Protein AF-A0A818KUE6-F1 (afdb_monomer)

Mean predicted aligned error: 9.5 Å

Radius of gyration: 21.29 Å; Cα contacts (8 Å, |Δi|>4): 266; chains: 1; bounding box: 50×38×58 Å

Solvent-accessible surface area (backbone atoms only — not comparable to full-atom values): 13325 Å² total; per-residue (Å²): 106,66,67,59,47,52,53,47,57,59,70,37,44,89,54,32,84,97,52,86,84,79,83,60,90,79,49,72,80,50,54,59,43,51,46,32,26,67,52,47,38,92,82,47,87,54,54,74,67,52,45,50,21,39,48,49,54,57,47,49,32,58,51,32,57,77,43,49,93,80,42,95,56,50,41,69,67,52,46,53,54,51,44,68,78,40,47,87,82,36,84,86,58,58,65,64,60,52,50,15,73,68,47,86,70,46,71,69,51,44,53,53,42,51,51,43,25,43,53,28,44,51,50,40,48,49,50,43,36,73,77,67,67,50,79,61,49,75,48,63,51,89,72,68,59,57,61,33,36,61,73,61,61,36,32,44,36,46,40,46,44,46,35,90,49,102,76,62,57,70,45,38,38,30,34,33,40,80,41,78,82,35,54,65,58,39,52,55,51,50,54,43,51,53,52,27,35,50,75,69,67,56,42,54,95,78,55,55,78,55,80,52,73,76,61,82,81,76,61,85,68,84,77,74,86,84,83,131

Sequence (228 aa):
QLQDGIALLQTLSGLLPLTTLVNLNSDLSLAQPIASVLNPTSSCNTTFTDVLCYALARDIPSYLSKHSSCYSHQTLSSIIEWNSSHSQYIPYGQSLFIRALESPITEEAYDKYKKSVEEAFQSLINYLKSTYSLDCLVTIGNDDIFSGTTICGIPRANLTLDYYNPEHKQINVVAIGFSHGDDLLLLRFLQRLERANLQAGQIDTRTTFQKYIQHPIISAYNNSCSIL

Structure (mmCIF, N/CA/C/O backbone):
data_AF-A0A818KUE6-F1
#
_entry.id   AF-A0A818KUE6-F1
#
loop_
_atom_site.group_PDB
_atom_site.id
_atom_site.type_symbol
_atom_site.label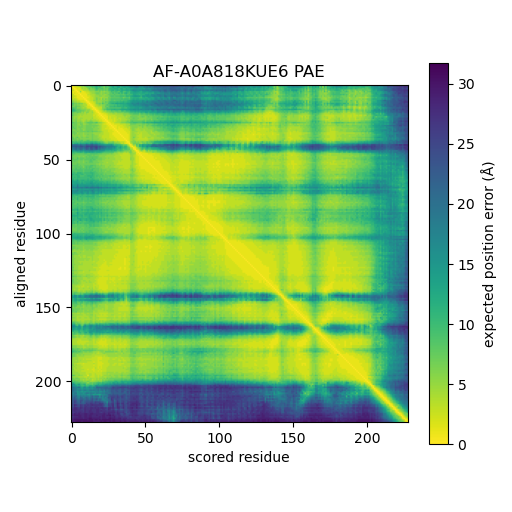_atom_id
_atom_site.label_alt_id
_atom_site.label_comp_id
_atom_site.label_asym_id
_atom_site.label_entity_id
_atom_site.label_seq_id
_atom_site.pdbx_PDB_ins_code
_atom_site.Cartn_x
_atom_site.Cartn_y
_atom_site.Cartn_z
_atom_site.occupancy
_atom_site.B_iso_or_equiv
_atom_site.auth_seq_id
_atom_site.auth_comp_id
_atom_site.auth_asym_id
_atom_site.auth_atom_id
_atom_site.pdbx_PDB_model_num
ATOM 1 N N . GLN A 1 1 ? -13.672 14.867 6.527 1.00 57.94 1 GLN A N 1
ATOM 2 C CA . GLN A 1 1 ? -13.299 13.444 6.360 1.00 57.94 1 GLN A CA 1
ATOM 3 C C . GLN A 1 1 ? -12.516 12.932 7.563 1.00 57.94 1 GLN A C 1
ATOM 5 O O . GLN A 1 1 ? -13.070 12.122 8.288 1.00 57.94 1 GLN A O 1
ATOM 10 N N . LEU A 1 2 ? -11.292 13.411 7.835 1.00 60.81 2 LEU A N 1
ATOM 11 C CA . LEU A 1 2 ? -10.498 12.914 8.975 1.00 60.81 2 LEU A CA 1
ATOM 12 C C . LEU A 1 2 ? -11.167 13.163 10.341 1.00 60.81 2 LEU A C 1
ATOM 14 O O . LEU A 1 2 ? -11.313 12.232 11.126 1.00 60.81 2 LEU A O 1
ATOM 18 N N . GLN A 1 3 ? -11.624 14.392 10.613 1.00 63.09 3 GLN A N 1
ATOM 19 C CA . GLN A 1 3 ? -12.311 14.709 11.876 1.00 63.09 3 GLN A CA 1
ATOM 20 C C . GLN A 1 3 ? -13.635 13.944 12.033 1.00 63.09 3 GLN A C 1
ATOM 22 O O . GLN A 1 3 ? -13.911 13.437 13.117 1.00 63.09 3 GLN A O 1
ATOM 27 N N . ASP A 1 4 ? -14.395 13.785 10.945 1.00 65.06 4 ASP A N 1
ATOM 28 C CA . ASP A 1 4 ? -15.648 13.016 10.935 1.00 65.06 4 ASP A CA 1
ATOM 29 C C . ASP A 1 4 ? -15.397 11.527 11.235 1.00 65.06 4 ASP A C 1
ATOM 31 O O . ASP A 1 4 ? -16.111 10.922 12.029 1.00 65.06 4 ASP A O 1
ATOM 35 N N . GLY A 1 5 ? -14.336 10.945 10.662 1.00 65.94 5 GLY A N 1
ATOM 36 C CA . GLY A 1 5 ? -13.946 9.557 10.921 1.00 65.94 5 GLY A CA 1
ATOM 37 C C . GLY A 1 5 ? -13.409 9.328 12.338 1.00 65.94 5 GLY A C 1
ATOM 38 O O . GLY A 1 5 ? -13.697 8.297 12.942 1.00 65.94 5 GLY A O 1
ATOM 39 N N . ILE A 1 6 ? -12.679 10.291 12.912 1.00 67.06 6 ILE A N 1
ATOM 40 C CA . ILE A 1 6 ? -12.228 10.215 14.312 1.00 67.06 6 ILE A CA 1
ATOM 41 C C . ILE A 1 6 ? -13.426 10.285 15.265 1.00 67.06 6 ILE A C 1
ATOM 43 O O . ILE A 1 6 ? -13.533 9.453 16.168 1.00 67.06 6 ILE A O 1
ATOM 47 N N . ALA A 1 7 ? -14.336 11.240 15.053 1.00 68.19 7 ALA A N 1
ATOM 48 C CA . ALA A 1 7 ? -15.547 11.376 15.858 1.00 68.19 7 ALA A CA 1
ATOM 49 C C . ALA A 1 7 ? -16.402 10.103 15.786 1.00 68.19 7 ALA A C 1
ATOM 51 O O . ALA A 1 7 ? -16.855 9.600 16.814 1.00 68.19 7 ALA A O 1
ATOM 52 N N . LEU A 1 8 ? -16.533 9.515 14.595 1.00 69.88 8 LEU A N 1
ATOM 53 C CA . LEU A 1 8 ? -17.200 8.234 14.415 1.00 69.88 8 LEU A CA 1
ATOM 54 C C . LEU A 1 8 ? -16.574 7.134 15.277 1.00 69.88 8 LEU A C 1
ATOM 56 O O . LEU A 1 8 ? -17.267 6.522 16.089 1.00 69.88 8 LEU A O 1
ATOM 60 N N . LEU A 1 9 ? -15.275 6.874 15.119 1.00 71.69 9 LEU A N 1
ATOM 61 C CA . LEU A 1 9 ? -14.602 5.804 15.860 1.00 71.69 9 LEU A CA 1
ATOM 62 C C . LEU A 1 9 ? -14.765 5.980 17.378 1.00 71.69 9 LEU A C 1
ATOM 64 O O . LEU A 1 9 ? -14.976 5.003 18.095 1.00 71.69 9 LEU A O 1
ATOM 68 N N . GLN A 1 10 ? -14.756 7.224 17.863 1.00 70.38 10 GLN A N 1
ATOM 69 C CA . GLN A 1 10 ? -15.005 7.537 19.270 1.00 70.38 10 GLN A CA 1
ATOM 70 C C . GLN A 1 10 ? -16.437 7.193 19.704 1.00 70.38 10 GLN A C 1
ATOM 72 O O . GLN A 1 10 ? -16.612 6.549 20.742 1.00 70.38 10 GLN A O 1
ATOM 77 N N . THR A 1 11 ? -17.452 7.545 18.906 1.00 69.94 11 THR A N 1
ATOM 78 C CA . THR A 1 11 ? -18.862 7.227 19.217 1.00 69.94 11 THR A CA 1
ATOM 79 C C . THR A 1 11 ? -19.152 5.725 19.244 1.00 69.94 11 THR A C 1
ATOM 81 O O . THR A 1 11 ? -20.027 5.279 19.984 1.00 69.94 11 THR A O 1
ATOM 84 N N . LEU A 1 12 ? -18.387 4.929 18.494 1.00 70.06 12 LEU A N 1
ATOM 85 C CA . LEU A 1 12 ? -18.568 3.479 18.403 1.00 70.06 12 LEU A CA 1
ATOM 86 C C . LEU A 1 12 ? -17.847 2.695 19.499 1.00 70.06 12 LEU A C 1
ATOM 88 O O . LEU A 1 12 ? -18.122 1.509 19.660 1.00 70.06 12 LEU A O 1
ATOM 92 N N . SER A 1 13 ? -16.951 3.326 20.263 1.00 67.06 13 SER A N 1
ATOM 93 C CA . SER A 1 13 ? -16.161 2.646 21.302 1.00 67.06 13 SER A CA 1
ATOM 94 C C . SER A 1 13 ? -17.027 1.864 22.303 1.00 67.06 13 SER A C 1
ATOM 96 O O . SER A 1 13 ? -16.680 0.746 22.670 1.00 67.06 13 SER A O 1
ATOM 98 N N . GLY A 1 14 ? -18.204 2.388 22.670 1.00 67.81 14 GLY A N 1
ATOM 99 C CA . GLY A 1 14 ? -19.161 1.710 23.558 1.00 67.81 14 GLY A CA 1
ATOM 100 C C . GLY A 1 14 ? -19.924 0.537 22.925 1.00 67.81 14 GLY A C 1
ATOM 101 O O . GLY A 1 14 ? -20.525 -0.259 23.642 1.00 67.81 14 GLY A O 1
ATOM 102 N N . LEU A 1 15 ? -19.896 0.413 21.597 1.00 72.38 15 LEU A N 1
ATOM 103 C CA . LEU A 1 15 ? -20.582 -0.625 20.816 1.00 72.38 15 LEU A CA 1
ATOM 104 C C . LEU A 1 15 ? -19.612 -1.667 20.240 1.00 72.38 15 LEU A C 1
ATOM 106 O O . LEU A 1 15 ? -20.029 -2.584 19.532 1.00 72.38 15 LEU A O 1
ATOM 110 N N . LEU A 1 16 ? -18.319 -1.544 20.546 1.00 78.25 16 LEU A N 1
ATOM 111 C CA . LEU A 1 16 ? -17.270 -2.464 20.128 1.00 78.25 16 LEU A CA 1
ATOM 112 C C . LEU A 1 16 ? -16.864 -3.366 21.307 1.00 78.25 16 LEU A C 1
ATOM 114 O O . LEU A 1 16 ? -15.907 -3.067 22.023 1.00 78.25 16 LEU A O 1
ATOM 118 N N . PRO A 1 17 ? -17.571 -4.487 21.549 1.00 69.81 17 PRO A N 1
ATOM 119 C CA . PRO A 1 17 ? -17.238 -5.366 22.661 1.00 69.81 17 PRO A CA 1
ATOM 120 C C . PRO A 1 17 ? -15.828 -5.940 22.495 1.00 69.81 17 PRO A C 1
ATOM 122 O O . PRO A 1 17 ? -15.453 -6.406 21.413 1.00 69.81 17 PRO A O 1
ATOM 125 N N . LEU A 1 18 ? -15.073 -5.965 23.600 1.00 74.12 18 LEU A N 1
ATOM 126 C CA . LEU A 1 18 ? -13.703 -6.490 23.658 1.00 74.12 18 LEU A CA 1
ATOM 127 C C . LEU A 1 18 ? -12.742 -5.751 22.710 1.00 74.12 18 LEU A C 1
ATOM 129 O O . LEU A 1 18 ? -11.882 -6.368 22.083 1.00 74.12 18 LEU A O 1
ATOM 133 N N . THR A 1 19 ? -12.931 -4.447 22.520 1.00 81.69 19 THR A N 1
ATOM 134 C CA . THR A 1 19 ? -12.067 -3.618 21.676 1.00 81.69 19 THR A CA 1
ATOM 135 C C . THR A 1 19 ? -11.860 -2.271 22.346 1.00 81.69 19 THR A C 1
ATOM 137 O O . THR A 1 19 ? -12.814 -1.550 22.620 1.00 81.69 19 THR A O 1
ATOM 140 N N . THR A 1 20 ? -10.599 -1.933 22.593 1.00 82.19 20 TH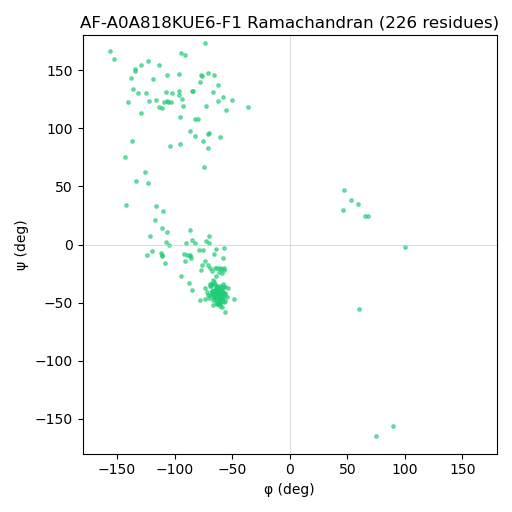R A N 1
ATOM 141 C CA . THR A 1 20 ? -10.201 -0.633 23.132 1.00 82.19 20 THR A CA 1
ATOM 142 C C . THR A 1 20 ? -9.576 0.172 22.006 1.00 82.19 20 THR A C 1
ATOM 144 O O . THR A 1 20 ? -8.612 -0.275 21.390 1.00 82.19 20 THR A O 1
ATOM 147 N N . LEU A 1 21 ? -10.122 1.354 21.726 1.00 83.06 21 LEU A N 1
ATOM 148 C CA . LEU A 1 21 ? -9.543 2.281 20.758 1.00 83.06 21 LEU A CA 1
ATOM 149 C C . LEU A 1 21 ? -8.678 3.306 21.489 1.00 83.06 21 LEU A C 1
ATOM 151 O O . LEU A 1 21 ? -9.135 3.954 22.430 1.00 83.06 21 LEU A O 1
ATOM 155 N N . VAL A 1 22 ? -7.440 3.469 21.031 1.00 82.00 22 VAL A N 1
ATOM 156 C CA . VAL A 1 22 ? -6.504 4.474 21.543 1.00 82.00 22 VAL A CA 1
ATOM 157 C C . VAL A 1 22 ? -6.331 5.551 20.477 1.00 82.00 22 VAL A C 1
ATOM 159 O O . VAL A 1 22 ? -5.961 5.254 19.343 1.00 82.00 22 VAL A O 1
ATOM 162 N N . ASN A 1 23 ? -6.614 6.809 20.822 1.00 82.69 23 ASN A N 1
ATOM 163 C CA . ASN A 1 23 ? -6.384 7.927 19.910 1.00 82.69 23 ASN A CA 1
ATOM 164 C C . ASN A 1 23 ? -4.901 8.313 19.926 1.00 82.69 23 ASN A C 1
ATOM 166 O O . ASN A 1 23 ? -4.423 8.902 20.892 1.00 82.69 23 ASN A O 1
ATOM 170 N N . LEU A 1 24 ? -4.197 8.000 18.841 1.00 82.81 24 LEU A N 1
ATOM 171 C CA . LEU A 1 24 ? -2.765 8.264 18.702 1.00 82.81 24 LEU A CA 1
ATOM 172 C C . LEU A 1 24 ? -2.445 9.674 18.176 1.00 82.81 24 LEU A C 1
ATOM 174 O O . LEU A 1 24 ? -1.295 10.092 18.232 1.00 82.81 24 LEU A O 1
ATOM 178 N N . ASN A 1 25 ? -3.440 10.439 17.708 1.00 77.38 25 ASN A N 1
ATOM 179 C CA . ASN A 1 25 ? -3.209 11.739 17.058 1.00 77.38 25 ASN A CA 1
ATOM 180 C C . ASN A 1 25 ? -2.600 12.804 17.986 1.00 77.38 25 ASN A C 1
ATOM 182 O O . ASN A 1 25 ? -2.056 13.796 17.509 1.00 77.38 25 ASN A O 1
ATOM 186 N N . SER A 1 26 ? -2.718 12.632 19.304 1.00 75.31 26 SER A N 1
ATOM 187 C CA . SER A 1 26 ? -2.138 13.544 20.295 1.00 75.31 26 SER A CA 1
ATOM 188 C C . SER A 1 26 ? -0.729 13.152 20.748 1.00 75.31 26 SER A C 1
ATOM 190 O O . SER A 1 26 ? -0.107 13.927 21.473 1.00 75.31 26 SER A O 1
ATOM 192 N N . ASP A 1 27 ? -0.219 11.975 20.366 1.00 80.75 27 ASP A N 1
ATOM 193 C CA . ASP A 1 27 ? 1.137 11.555 20.727 1.00 80.75 27 ASP A CA 1
ATOM 194 C C . ASP A 1 27 ? 2.161 12.075 19.708 1.00 80.75 27 ASP A C 1
ATOM 196 O O . ASP A 1 27 ? 2.411 11.481 18.660 1.00 80.75 27 ASP A O 1
ATOM 200 N N . LEU A 1 28 ? 2.798 13.196 20.050 1.00 83.50 28 LEU A N 1
ATOM 201 C CA . LEU A 1 28 ? 3.840 13.814 19.228 1.00 83.50 28 LEU A CA 1
ATOM 202 C C . LEU A 1 28 ? 5.085 12.929 19.055 1.00 83.50 28 LEU A C 1
ATOM 204 O O . LEU A 1 28 ? 5.843 13.134 18.106 1.00 83.50 28 LEU A O 1
ATOM 208 N N . SER A 1 29 ? 5.309 11.944 19.931 1.00 86.19 29 SER A N 1
ATOM 209 C CA . SER A 1 29 ? 6.465 11.047 19.825 1.00 86.19 29 SER A CA 1
ATOM 210 C C . SER A 1 29 ? 6.358 10.068 18.648 1.00 86.19 29 SER A C 1
ATOM 212 O O . SER A 1 29 ? 7.381 9.571 18.179 1.00 86.19 29 SER A O 1
ATOM 214 N N . LEU A 1 30 ? 5.154 9.871 18.096 1.00 83.56 30 LEU A N 1
ATOM 215 C CA . LEU A 1 30 ? 4.920 9.070 16.892 1.00 83.56 30 LEU A CA 1
ATOM 216 C C . LEU A 1 30 ? 5.328 9.775 15.596 1.00 83.56 30 LEU A C 1
ATOM 218 O O . LEU A 1 30 ? 5.521 9.101 14.584 1.00 83.56 30 LEU A O 1
ATOM 222 N N . ALA A 1 31 ? 5.505 11.100 15.607 1.00 82.44 31 ALA A N 1
ATOM 223 C CA . ALA A 1 31 ? 5.807 11.863 14.396 1.00 82.44 31 ALA A CA 1
ATOM 224 C C . ALA A 1 31 ? 7.086 11.368 13.693 1.00 82.44 31 ALA A C 1
ATOM 226 O O . ALA A 1 31 ? 7.094 11.176 12.479 1.00 82.44 31 ALA A O 1
ATOM 227 N N . GLN A 1 32 ? 8.157 11.115 14.452 1.00 82.94 32 GLN A N 1
ATOM 228 C CA . GLN A 1 32 ? 9.442 10.655 13.909 1.00 82.94 32 GLN A CA 1
ATOM 229 C C . GLN A 1 32 ? 9.429 9.182 13.456 1.00 82.94 32 GLN A C 1
ATOM 231 O O . GLN A 1 32 ? 9.869 8.914 12.333 1.00 82.94 32 GLN A O 1
ATOM 236 N N . PRO A 1 33 ? 8.905 8.223 14.247 1.00 84.31 33 PRO A N 1
ATOM 237 C CA . PRO A 1 33 ? 8.704 6.848 13.794 1.00 84.31 33 PRO A CA 1
ATOM 238 C C . PRO A 1 33 ? 7.867 6.748 12.516 1.00 84.31 33 PRO A C 1
ATOM 240 O O . PRO A 1 33 ? 8.265 6.054 11.583 1.00 84.31 33 PRO A O 1
ATOM 243 N N . ILE A 1 34 ? 6.751 7.483 12.430 1.00 83.94 34 ILE A N 1
ATOM 244 C CA . ILE A 1 34 ? 5.909 7.504 11.228 1.00 83.94 34 ILE A CA 1
ATOM 245 C C . ILE A 1 34 ? 6.693 8.094 10.053 1.00 83.94 34 ILE A C 1
ATOM 247 O O . ILE A 1 34 ? 6.800 7.447 9.015 1.00 83.94 34 ILE A O 1
ATOM 251 N N . ALA A 1 35 ? 7.321 9.263 10.217 1.00 82.25 35 ALA A N 1
ATOM 252 C CA . ALA A 1 35 ? 8.096 9.893 9.146 1.00 82.25 35 ALA A CA 1
ATOM 253 C C . ALA A 1 35 ? 9.226 8.992 8.612 1.00 82.25 35 ALA A C 1
ATOM 255 O O . ALA A 1 35 ? 9.477 8.976 7.408 1.00 82.25 35 ALA A O 1
ATOM 256 N N . SER A 1 36 ? 9.858 8.202 9.484 1.00 83.56 36 SER A N 1
ATOM 257 C CA . SER A 1 36 ? 10.922 7.260 9.112 1.00 83.56 36 SER A CA 1
ATOM 258 C C . SER A 1 36 ? 10.418 6.110 8.235 1.00 83.56 36 SER A C 1
ATOM 260 O O . SER A 1 36 ? 11.137 5.658 7.348 1.00 83.56 36 SER A O 1
ATOM 262 N N . VAL A 1 37 ? 9.176 5.657 8.444 1.00 82.81 37 VAL A N 1
ATOM 263 C CA . VAL A 1 37 ? 8.518 4.662 7.579 1.00 82.81 37 VAL A CA 1
ATOM 264 C C . VAL A 1 37 ? 8.151 5.267 6.225 1.00 82.81 37 VAL A C 1
ATOM 266 O O . VAL A 1 37 ? 8.355 4.637 5.189 1.00 82.81 37 VAL A O 1
ATOM 269 N N . LEU A 1 38 ? 7.602 6.486 6.225 1.00 78.50 38 LEU A N 1
ATOM 270 C CA . LEU A 1 38 ? 7.147 7.158 5.002 1.00 78.50 38 LEU A CA 1
ATOM 271 C C . LEU A 1 38 ? 8.303 7.553 4.095 1.00 78.50 38 LEU A C 1
ATOM 273 O O . LEU A 1 38 ? 8.179 7.539 2.869 1.00 78.50 38 LEU A O 1
ATOM 277 N N . ASN A 1 39 ? 9.416 7.938 4.709 1.00 75.44 39 ASN A N 1
ATOM 278 C CA . ASN A 1 39 ? 10.538 8.508 4.006 1.00 75.44 39 ASN A CA 1
ATOM 279 C C . ASN A 1 39 ? 11.874 8.041 4.608 1.00 75.44 39 ASN A C 1
ATOM 281 O O . ASN A 1 39 ? 12.575 8.832 5.241 1.00 75.44 39 ASN A O 1
ATOM 285 N N . PRO A 1 40 ? 12.293 6.788 4.356 1.00 70.25 40 PRO A N 1
ATOM 286 C CA . PRO A 1 40 ? 13.587 6.264 4.812 1.00 70.25 40 PRO A CA 1
ATOM 287 C C . PRO A 1 40 ? 14.786 6.889 4.061 1.00 70.25 40 PRO A C 1
ATOM 289 O O . PRO A 1 40 ? 15.918 6.428 4.196 1.00 70.25 40 PRO A O 1
ATOM 292 N N . THR A 1 41 ? 14.563 7.910 3.217 1.00 62.88 41 THR A N 1
ATOM 293 C CA . THR A 1 41 ? 15.545 8.461 2.260 1.00 62.88 41 THR A CA 1
ATOM 294 C C . THR A 1 41 ? 16.839 8.949 2.891 1.00 62.88 41 THR A C 1
ATOM 296 O O . THR A 1 41 ? 17.850 8.986 2.187 1.00 62.88 41 THR A O 1
ATOM 299 N N . SER A 1 42 ? 16.848 9.261 4.189 1.00 56.62 42 SER A N 1
ATOM 300 C CA . SER A 1 42 ? 18.043 9.727 4.896 1.00 56.62 42 SER A CA 1
ATOM 301 C C . SER A 1 42 ? 19.225 8.749 4.816 1.00 56.62 42 SER A C 1
ATOM 303 O O . SER A 1 42 ? 20.364 9.186 4.958 1.00 56.62 42 SER A O 1
ATOM 305 N N . SER A 1 43 ? 18.998 7.460 4.521 1.00 58.81 43 SER A N 1
ATOM 306 C CA . SER A 1 43 ? 20.066 6.456 4.386 1.00 58.81 43 SER A CA 1
ATOM 307 C C . SER A 1 43 ? 20.346 5.978 2.948 1.00 58.81 43 SER A C 1
ATOM 309 O O . SER A 1 43 ? 21.398 5.369 2.713 1.00 58.81 43 SER A O 1
ATOM 311 N N . CYS A 1 44 ? 19.447 6.220 1.983 1.00 64.38 44 CYS A N 1
ATOM 312 C CA . CYS A 1 44 ? 19.445 5.500 0.696 1.00 64.38 44 CYS A CA 1
ATOM 313 C C . CYS A 1 44 ? 19.512 6.371 -0.571 1.00 64.38 44 CYS A C 1
ATOM 315 O O . CYS A 1 44 ? 19.650 5.799 -1.649 1.00 64.38 44 CYS A O 1
ATOM 317 N N . ASN A 1 45 ? 19.381 7.706 -0.493 1.00 77.44 45 ASN A N 1
ATOM 318 C CA . ASN A 1 45 ? 19.285 8.597 -1.674 1.00 77.44 45 ASN A CA 1
ATOM 319 C C . ASN A 1 45 ? 18.306 8.091 -2.764 1.00 77.44 45 ASN A C 1
ATOM 321 O O . ASN A 1 45 ? 18.504 8.335 -3.949 1.00 77.44 45 ASN A O 1
ATOM 325 N N . THR A 1 4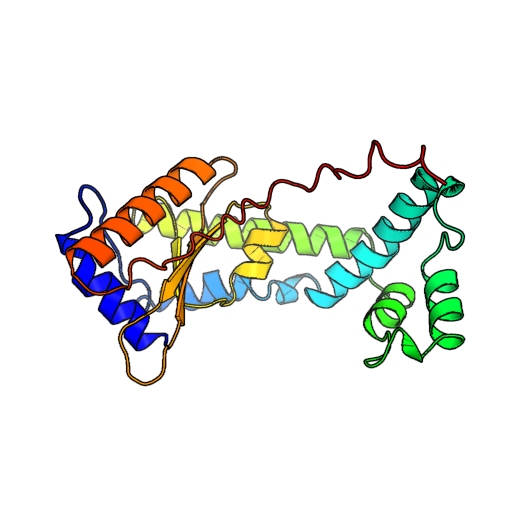6 ? 17.265 7.356 -2.367 1.00 82.62 46 THR A N 1
ATOM 326 C CA . THR A 1 46 ? 16.349 6.633 -3.261 1.00 82.62 46 THR A CA 1
ATOM 327 C C . THR A 1 46 ? 14.922 6.857 -2.781 1.00 82.62 46 THR A C 1
ATOM 329 O O . THR A 1 46 ? 14.659 6.733 -1.583 1.00 82.62 46 THR A O 1
ATOM 332 N N . THR A 1 47 ? 13.996 7.180 -3.685 1.00 84.06 47 THR A N 1
ATOM 333 C CA . THR A 1 47 ? 12.574 7.366 -3.352 1.00 84.06 47 THR A CA 1
ATOM 334 C C . THR A 1 47 ? 11.759 6.089 -3.568 1.00 84.06 47 THR A C 1
ATOM 336 O O . THR A 1 47 ? 12.181 5.175 -4.275 1.00 84.06 47 THR A O 1
ATOM 339 N N . PHE A 1 48 ? 10.540 6.036 -3.020 1.00 84.75 48 PHE A N 1
ATOM 340 C CA . PHE A 1 48 ? 9.616 4.924 -3.276 1.00 84.75 48 PHE A CA 1
ATOM 341 C C . PHE A 1 48 ? 9.349 4.727 -4.777 1.00 84.75 48 PHE A C 1
ATOM 343 O O . PHE A 1 48 ? 9.366 3.604 -5.275 1.00 84.75 48 PHE A O 1
ATOM 350 N N . THR A 1 49 ? 9.174 5.824 -5.520 1.00 86.81 49 THR A N 1
ATOM 351 C CA . THR A 1 49 ? 8.988 5.788 -6.976 1.00 86.81 49 THR A CA 1
ATOM 352 C C . THR A 1 49 ? 10.192 5.181 -7.690 1.00 86.81 49 THR A C 1
ATOM 354 O O . THR A 1 49 ? 10.005 4.430 -8.643 1.00 86.81 49 THR A O 1
ATOM 357 N N . ASP A 1 50 ? 11.413 5.460 -7.232 1.00 88.62 50 ASP A N 1
ATOM 358 C CA . ASP A 1 50 ? 12.631 4.897 -7.827 1.00 88.62 50 ASP A CA 1
ATOM 359 C C . ASP A 1 50 ? 12.720 3.382 -7.604 1.00 88.62 50 ASP A C 1
ATOM 361 O O . ASP A 1 50 ? 13.025 2.634 -8.532 1.00 88.62 50 ASP A O 1
ATOM 365 N N . VAL A 1 51 ? 12.365 2.918 -6.403 1.00 88.69 51 VAL A N 1
ATOM 366 C CA . VAL A 1 51 ? 12.274 1.487 -6.067 1.00 88.69 51 VAL A CA 1
ATOM 367 C C . VAL A 1 51 ? 11.206 0.779 -6.900 1.00 88.69 51 VAL A C 1
ATOM 369 O O . VAL A 1 51 ? 11.451 -0.322 -7.393 1.00 88.69 51 VAL A O 1
ATOM 372 N N . LEU A 1 52 ? 10.045 1.408 -7.117 1.00 89.50 52 LEU A N 1
ATOM 373 C CA . LEU A 1 52 ? 9.016 0.876 -8.016 1.00 89.50 52 LEU A CA 1
ATOM 374 C C . LEU A 1 52 ? 9.492 0.830 -9.473 1.00 89.50 52 LEU A C 1
ATOM 376 O O . LEU A 1 52 ? 9.239 -0.154 -10.160 1.00 89.50 52 LEU A O 1
ATOM 380 N N . CYS A 1 53 ? 10.195 1.863 -9.939 1.00 92.81 53 CYS A N 1
ATOM 381 C CA . CYS A 1 53 ? 10.764 1.916 -11.286 1.00 92.81 53 CYS A CA 1
ATOM 382 C C . CYS A 1 53 ? 11.809 0.813 -11.500 1.00 92.81 53 CYS A C 1
ATOM 384 O O . CYS A 1 53 ? 11.770 0.122 -12.516 1.00 92.81 53 CYS A O 1
ATOM 386 N N . TYR A 1 54 ? 12.689 0.593 -10.520 1.00 92.88 54 TYR A N 1
ATOM 387 C CA . TYR A 1 54 ? 13.640 -0.517 -10.537 1.00 92.88 54 TYR A CA 1
ATOM 388 C C . TYR A 1 54 ? 12.930 -1.878 -10.588 1.00 92.88 54 TYR A C 1
ATOM 390 O O . TYR A 1 54 ? 13.223 -2.698 -11.460 1.00 92.88 54 TYR A O 1
ATOM 398 N N . ALA A 1 55 ? 11.953 -2.106 -9.700 1.00 91.38 55 ALA A N 1
ATOM 399 C CA . ALA A 1 55 ? 11.181 -3.348 -9.686 1.00 91.38 55 ALA A CA 1
ATOM 400 C C . ALA A 1 55 ? 10.452 -3.576 -11.020 1.00 91.38 55 ALA A C 1
ATOM 402 O O . ALA A 1 55 ? 10.487 -4.680 -11.551 1.00 91.38 55 ALA A O 1
ATOM 403 N N . LEU A 1 56 ? 9.864 -2.530 -11.609 1.00 93.19 56 LEU A N 1
ATOM 404 C CA . LEU A 1 56 ? 9.200 -2.602 -12.911 1.00 93.19 56 LEU A CA 1
ATOM 405 C C . LEU A 1 56 ? 10.170 -3.034 -14.022 1.00 93.19 56 LEU A C 1
ATOM 407 O O . LEU A 1 56 ? 9.846 -3.933 -14.800 1.00 93.19 56 LEU A O 1
ATOM 411 N N . ALA A 1 57 ? 11.357 -2.425 -14.083 1.00 92.38 57 ALA A N 1
ATOM 412 C CA . ALA A 1 57 ? 12.373 -2.735 -15.088 1.00 92.38 57 ALA A CA 1
ATOM 413 C C . ALA A 1 57 ? 12.926 -4.164 -14.957 1.00 92.38 57 ALA A C 1
ATOM 415 O O . ALA A 1 57 ? 13.215 -4.802 -15.969 1.00 92.38 57 ALA A O 1
ATOM 416 N N . ARG A 1 58 ? 13.032 -4.681 -13.727 1.00 90.94 58 ARG A N 1
ATOM 417 C CA . ARG A 1 58 ? 13.484 -6.051 -13.442 1.00 90.94 58 ARG A CA 1
ATOM 418 C C . ARG A 1 58 ? 12.390 -7.096 -13.695 1.00 90.94 58 ARG A C 1
ATOM 420 O O . ARG A 1 58 ? 12.640 -8.117 -14.339 1.00 90.94 58 ARG A O 1
ATOM 427 N N . ASP A 1 59 ? 11.183 -6.859 -13.185 1.00 91.94 59 ASP A N 1
ATOM 428 C CA . ASP A 1 59 ? 10.154 -7.895 -13.043 1.00 91.94 59 ASP A CA 1
ATOM 429 C C . ASP A 1 59 ? 9.282 -8.050 -14.295 1.00 91.94 59 ASP A C 1
ATOM 431 O O . ASP A 1 59 ? 8.899 -9.174 -14.624 1.00 91.94 59 ASP A O 1
ATOM 435 N N . ILE A 1 60 ? 9.010 -6.971 -15.042 1.00 90.88 60 ILE A N 1
ATOM 436 C CA . ILE A 1 60 ? 8.194 -7.053 -16.266 1.00 90.88 60 ILE A CA 1
ATOM 437 C C . ILE A 1 60 ? 8.860 -7.924 -17.344 1.00 90.88 60 ILE A C 1
ATOM 439 O O . ILE A 1 60 ? 8.205 -8.856 -17.812 1.00 90.88 60 ILE A O 1
ATOM 443 N N . PRO A 1 61 ? 10.140 -7.733 -17.723 1.00 88.69 61 PRO A N 1
ATOM 444 C CA . PRO A 1 61 ? 10.783 -8.611 -18.707 1.00 88.69 61 PRO A CA 1
ATOM 445 C C . PRO A 1 61 ? 10.873 -10.071 -18.234 1.00 88.69 61 PRO A C 1
ATOM 447 O O . PRO A 1 61 ? 10.676 -11.006 -19.013 1.00 88.69 61 PRO A O 1
ATOM 450 N N . SER A 1 62 ? 11.116 -10.285 -16.936 1.00 89.56 62 SER A N 1
ATOM 451 C CA . SER A 1 62 ? 11.137 -11.623 -16.326 1.00 89.56 62 SER A CA 1
ATOM 452 C C . SER A 1 62 ? 9.770 -12.310 -16.406 1.00 89.56 62 SER A C 1
ATOM 454 O O . SER A 1 62 ? 9.686 -13.500 -16.707 1.00 89.56 62 SER A O 1
ATOM 456 N N . TYR A 1 63 ? 8.685 -11.565 -16.189 1.00 90.69 63 TYR A N 1
ATOM 457 C CA . TYR A 1 63 ? 7.327 -12.070 -16.358 1.00 90.69 63 TYR A CA 1
ATOM 458 C C . TYR A 1 63 ? 7.028 -12.387 -17.827 1.00 90.69 63 TYR A C 1
ATOM 460 O O . TYR A 1 63 ? 6.632 -13.506 -18.144 1.00 90.69 63 TYR A O 1
ATOM 468 N N . LEU A 1 64 ? 7.266 -11.440 -18.736 1.00 89.56 64 LEU A N 1
ATOM 469 C CA . LEU A 1 64 ? 6.925 -11.598 -20.152 1.00 89.56 64 LEU A CA 1
ATOM 470 C C . LEU A 1 64 ? 7.667 -12.772 -20.790 1.00 89.56 64 LEU A C 1
ATOM 472 O O . LEU A 1 64 ? 7.033 -13.579 -21.468 1.00 89.56 64 LEU A O 1
ATOM 476 N N . SER A 1 65 ? 8.963 -12.930 -20.494 1.00 86.38 65 SER A N 1
ATOM 477 C CA . SER A 1 65 ? 9.784 -14.024 -21.037 1.00 86.38 65 SER A CA 1
ATOM 478 C C . SER A 1 65 ? 9.263 -15.412 -20.657 1.00 86.38 65 SER A C 1
ATOM 480 O O . SER A 1 65 ? 9.275 -16.325 -21.489 1.00 86.38 65 SER A O 1
ATOM 482 N N . LYS A 1 66 ? 8.723 -15.566 -19.439 1.00 88.75 66 LYS A N 1
ATOM 483 C CA . LYS A 1 66 ? 8.062 -16.804 -18.981 1.00 88.75 66 LYS A CA 1
ATOM 484 C C . LYS A 1 66 ? 6.756 -17.097 -19.719 1.00 88.75 66 LYS A C 1
ATOM 486 O O . LYS A 1 66 ? 6.340 -18.249 -19.777 1.00 88.75 66 LYS A O 1
ATOM 491 N N . HIS A 1 67 ? 6.134 -16.075 -20.296 1.00 87.25 67 HIS A N 1
ATOM 492 C CA . HIS A 1 67 ? 4.884 -16.155 -21.048 1.00 87.25 67 HIS A CA 1
ATOM 493 C C . HIS A 1 67 ? 5.092 -15.779 -22.523 1.00 87.25 67 HIS A C 1
ATOM 495 O O . HIS A 1 67 ? 4.209 -15.211 -23.166 1.00 87.25 67 HIS A O 1
ATOM 501 N N . SER A 1 68 ? 6.269 -16.093 -23.072 1.00 85.12 68 SER A N 1
ATOM 502 C CA . SER A 1 68 ? 6.685 -15.650 -24.408 1.00 85.12 68 SER A CA 1
ATOM 503 C C . SER A 1 68 ? 5.793 -16.133 -25.551 1.00 85.12 68 SER A C 1
ATOM 505 O O . SER A 1 68 ? 5.704 -15.465 -26.575 1.00 85.12 68 SER A O 1
ATOM 507 N N . SER A 1 69 ? 5.059 -17.231 -25.363 1.00 87.69 69 SER A N 1
ATOM 508 C CA . SER A 1 69 ? 4.052 -17.706 -26.318 1.00 87.69 69 SER A CA 1
ATOM 509 C C . SER A 1 69 ? 2.815 -16.806 -26.419 1.00 87.69 69 SER A C 1
ATOM 511 O O . SER A 1 69 ? 2.081 -16.900 -27.395 1.00 87.69 69 SER A O 1
ATOM 513 N N . CYS A 1 70 ? 2.559 -15.970 -25.411 1.00 84.94 70 CYS A N 1
ATOM 514 C CA . CYS A 1 70 ? 1.320 -15.204 -25.266 1.00 84.94 70 CYS A CA 1
ATOM 515 C C . CYS A 1 70 ? 1.514 -13.694 -25.466 1.00 84.94 70 CYS A C 1
ATOM 517 O O . CYS A 1 70 ? 0.534 -12.965 -25.596 1.00 84.94 70 CYS A O 1
ATOM 519 N N . TYR A 1 71 ? 2.762 -13.220 -25.550 1.00 83.19 71 TYR A N 1
ATOM 520 C CA . TYR A 1 71 ? 3.072 -11.801 -25.721 1.00 83.19 71 TYR A CA 1
ATOM 521 C C . TYR A 1 71 ? 4.099 -11.585 -26.835 1.00 83.19 71 TYR A C 1
ATOM 523 O O . TYR A 1 71 ? 5.166 -12.191 -26.844 1.00 83.19 71 TYR A O 1
ATOM 531 N N . SER A 1 72 ? 3.817 -10.666 -27.757 1.00 83.56 72 SER A N 1
ATOM 532 C CA . SER A 1 72 ? 4.746 -10.279 -28.830 1.00 83.56 72 SER A CA 1
ATOM 533 C C . SER A 1 72 ? 5.866 -9.344 -28.358 1.00 83.56 72 SER A C 1
ATOM 535 O O . SER A 1 72 ? 6.918 -9.274 -28.987 1.00 83.56 72 SER A O 1
ATOM 537 N N . HIS A 1 73 ? 5.658 -8.637 -27.244 1.00 85.19 73 HIS A N 1
ATOM 538 C CA . HIS A 1 73 ? 6.599 -7.673 -26.671 1.00 85.19 73 HIS A CA 1
ATOM 539 C C . HIS A 1 73 ? 7.157 -8.223 -25.362 1.00 85.19 73 HIS A C 1
ATOM 541 O O . HIS A 1 73 ? 6.412 -8.470 -24.419 1.00 85.19 73 HIS A O 1
ATOM 547 N N . GLN A 1 74 ? 8.469 -8.447 -25.328 1.00 85.25 74 GLN A N 1
ATOM 548 C CA . GLN A 1 74 ? 9.153 -9.199 -24.266 1.00 85.25 74 GLN A CA 1
ATOM 549 C C . GLN A 1 74 ? 10.045 -8.323 -23.381 1.00 85.25 74 GLN A C 1
ATOM 551 O O . GLN A 1 74 ? 10.548 -8.765 -22.350 1.00 85.25 74 GLN A O 1
ATOM 556 N N . THR A 1 75 ? 10.249 -7.068 -23.777 1.00 90.81 75 THR A N 1
ATOM 557 C CA . THR A 1 75 ? 11.097 -6.109 -23.064 1.00 90.81 75 THR A CA 1
ATOM 558 C C . THR A 1 75 ? 10.352 -4.806 -22.835 1.00 90.81 75 THR A C 1
ATOM 560 O O . THR A 1 75 ? 9.479 -4.427 -23.621 1.00 90.81 75 THR A O 1
ATOM 563 N N . LEU A 1 76 ? 10.745 -4.074 -21.792 1.00 91.88 76 LEU A N 1
ATOM 564 C CA . LEU A 1 76 ? 10.178 -2.758 -21.506 1.00 91.88 76 LEU A CA 1
ATOM 565 C C . LEU A 1 76 ? 10.380 -1.783 -22.681 1.00 91.88 76 LEU A C 1
ATOM 567 O O . LEU A 1 76 ? 9.449 -1.074 -23.049 1.00 91.88 76 LEU A O 1
ATOM 571 N N . SER A 1 77 ? 11.545 -1.815 -23.341 1.00 93.44 77 SER A N 1
ATOM 572 C CA . SER A 1 77 ? 11.817 -1.012 -24.543 1.00 93.44 77 SER A CA 1
ATOM 573 C C . SER A 1 77 ? 10.852 -1.324 -25.689 1.00 93.44 77 SER A C 1
ATOM 575 O O . SER A 1 77 ? 10.314 -0.402 -26.294 1.00 93.44 77 SER A O 1
ATOM 577 N N . SER A 1 78 ? 10.572 -2.608 -25.947 1.00 93.12 78 SER A N 1
ATOM 578 C CA . SER A 1 78 ? 9.642 -3.005 -27.016 1.00 93.12 78 SER A CA 1
ATOM 579 C C . SER A 1 78 ? 8.201 -2.554 -26.750 1.00 93.12 78 SER A C 1
ATOM 581 O O . SER A 1 78 ? 7.480 -2.212 -27.683 1.00 93.12 78 SER A O 1
ATOM 583 N N . ILE A 1 79 ? 7.794 -2.495 -25.477 1.00 93.06 79 ILE A N 1
ATOM 584 C CA . ILE A 1 79 ? 6.488 -1.960 -25.074 1.00 93.06 79 ILE A CA 1
ATOM 585 C C . ILE A 1 79 ? 6.446 -0.445 -25.297 1.00 93.06 79 ILE A C 1
ATOM 587 O O . ILE A 1 79 ? 5.465 0.069 -25.832 1.00 93.06 79 ILE A O 1
ATOM 591 N N . ILE A 1 80 ? 7.515 0.269 -24.929 1.00 94.75 80 ILE A N 1
ATOM 592 C CA . ILE A 1 80 ? 7.609 1.725 -25.101 1.00 94.75 80 ILE A CA 1
ATOM 593 C C . ILE A 1 80 ? 7.529 2.119 -26.578 1.00 94.75 80 ILE A C 1
ATOM 595 O O . ILE A 1 80 ? 6.821 3.069 -26.934 1.00 94.75 80 ILE A O 1
ATOM 599 N N . GLU A 1 81 ? 8.219 1.381 -27.444 1.00 95.25 81 GLU A N 1
ATOM 600 C CA . GLU A 1 81 ? 8.189 1.584 -28.893 1.00 95.25 81 GLU A CA 1
ATOM 601 C C . GLU A 1 81 ? 6.790 1.321 -29.473 1.00 95.25 81 GLU A C 1
ATOM 603 O O . GLU A 1 81 ? 6.251 2.146 -30.219 1.00 95.25 81 GLU A O 1
ATOM 608 N N . TRP A 1 82 ? 6.149 0.221 -29.068 1.00 94.88 82 TRP A N 1
ATOM 609 C CA . TRP A 1 82 ? 4.789 -0.093 -29.502 1.00 94.88 82 TRP A CA 1
ATOM 610 C C . TRP A 1 82 ? 3.783 0.981 -29.067 1.00 94.88 82 TRP A C 1
ATOM 612 O O . TRP A 1 82 ? 3.022 1.483 -29.892 1.00 94.88 82 TRP A O 1
ATOM 622 N N . ASN A 1 83 ? 3.837 1.420 -27.809 1.00 94.88 83 ASN A N 1
ATOM 623 C CA . ASN A 1 83 ? 2.994 2.504 -27.301 1.00 94.88 83 ASN A CA 1
ATOM 624 C C . ASN A 1 83 ? 3.210 3.815 -28.072 1.00 94.88 83 ASN A C 1
ATOM 626 O O . ASN A 1 83 ? 2.259 4.552 -28.322 1.00 94.88 83 ASN A O 1
ATOM 630 N N . SER A 1 84 ? 4.449 4.100 -28.482 1.00 95.00 84 SER A N 1
ATOM 631 C CA . SER A 1 84 ? 4.777 5.310 -29.248 1.00 95.00 84 SER A CA 1
ATOM 632 C C . SER A 1 84 ? 4.142 5.308 -30.642 1.00 95.00 84 SER A C 1
ATOM 634 O O . SER A 1 84 ? 3.780 6.367 -31.148 1.00 95.00 84 SER A O 1
ATOM 636 N N . SER A 1 85 ? 3.958 4.128 -31.243 1.00 94.88 85 SER A N 1
ATOM 637 C CA . SER A 1 85 ? 3.234 3.960 -32.514 1.00 94.88 85 SER A CA 1
ATOM 638 C C . SER A 1 85 ? 1.715 3.804 -32.346 1.00 94.88 85 SER A C 1
ATOM 640 O O . SER A 1 85 ? 0.989 3.874 -33.335 1.00 94.88 85 SER A O 1
ATOM 642 N N . HIS A 1 86 ? 1.224 3.652 -31.109 1.00 95.12 86 HIS A N 1
ATOM 643 C CA . HIS A 1 86 ? -0.193 3.465 -30.785 1.00 95.12 86 HIS A CA 1
ATOM 644 C C . HIS A 1 86 ? -0.642 4.368 -29.625 1.00 95.12 86 HIS A C 1
ATOM 646 O O . HIS A 1 86 ? -1.199 3.913 -28.619 1.00 95.12 86 HIS A O 1
ATOM 652 N N . SER A 1 87 ? -0.407 5.674 -29.766 1.00 94.06 87 SER A N 1
ATOM 653 C CA . SER A 1 87 ? -0.634 6.661 -28.704 1.00 94.06 87 SER A CA 1
ATOM 654 C C . SER A 1 87 ? -2.082 6.732 -28.202 1.00 94.06 87 SER A C 1
ATOM 656 O O . SER A 1 87 ? -2.314 7.131 -27.061 1.00 94.06 87 SER A O 1
ATOM 658 N N . GLN A 1 88 ? -3.058 6.270 -28.991 1.00 96.00 88 GLN A N 1
ATOM 659 C CA . GLN A 1 88 ? -4.458 6.151 -28.576 1.00 96.00 88 GLN A CA 1
ATOM 660 C C . GLN A 1 88 ? -4.664 5.246 -27.349 1.00 96.00 88 GLN A C 1
ATOM 662 O O . GLN A 1 88 ? -5.646 5.422 -26.631 1.00 96.00 88 GLN A O 1
ATOM 667 N N . TYR A 1 89 ? -3.754 4.299 -27.091 1.00 92.75 89 TYR A N 1
ATOM 668 C CA . TYR A 1 89 ? -3.815 3.423 -25.915 1.00 92.75 89 TYR A CA 1
ATOM 669 C C . TYR A 1 89 ? -3.092 3.997 -24.692 1.00 92.75 89 TYR A C 1
ATOM 671 O O . TYR A 1 89 ? -3.242 3.468 -23.593 1.00 92.75 89 TYR A O 1
ATOM 679 N N . ILE A 1 90 ? -2.349 5.095 -24.856 1.00 94.75 90 ILE A N 1
ATOM 680 C CA . ILE A 1 90 ? -1.642 5.795 -23.778 1.00 94.75 90 ILE A CA 1
ATOM 681 C C . ILE A 1 90 ? -2.038 7.280 -23.735 1.00 94.75 90 ILE A C 1
ATOM 683 O O . ILE A 1 90 ? -1.183 8.156 -23.881 1.00 94.75 90 ILE A O 1
ATOM 687 N N . PRO A 1 91 ? -3.324 7.606 -23.487 1.00 94.56 91 PRO A N 1
ATOM 688 C CA . PRO A 1 91 ? -3.809 8.991 -23.492 1.00 94.56 91 PRO A CA 1
ATOM 689 C C . PRO A 1 91 ? -3.123 9.890 -22.449 1.00 94.56 91 PRO A C 1
ATOM 691 O O . PRO A 1 91 ? -3.123 11.109 -22.595 1.00 94.56 91 PRO A O 1
ATOM 694 N N . TYR A 1 92 ? -2.512 9.298 -21.418 1.00 95.94 92 TYR A N 1
ATOM 695 C CA . TYR A 1 92 ? -1.747 9.996 -20.377 1.00 95.94 92 TYR A CA 1
ATOM 696 C C . TYR A 1 92 ? -0.226 9.806 -20.514 1.00 95.94 92 TYR A C 1
ATOM 698 O O . TYR A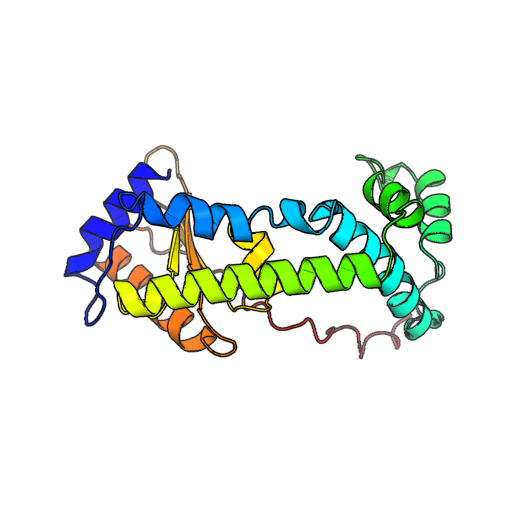 1 92 ? 0.539 10.167 -19.620 1.00 95.94 92 TYR A O 1
ATOM 706 N N . GLY A 1 93 ? 0.222 9.243 -21.638 1.00 94.69 93 GLY A N 1
ATOM 707 C CA . GLY A 1 93 ? 1.619 8.931 -21.902 1.00 94.69 93 GLY A CA 1
ATOM 708 C C . GLY A 1 93 ? 2.132 7.707 -21.139 1.00 94.69 93 GLY A C 1
ATOM 709 O O . GLY A 1 93 ? 1.373 6.885 -20.633 1.00 94.69 93 GLY A O 1
ATOM 710 N N . GLN A 1 94 ? 3.459 7.583 -21.094 1.00 95.69 94 GLN A N 1
ATOM 711 C CA . GLN A 1 94 ? 4.165 6.409 -20.563 1.00 95.69 94 GLN A CA 1
ATOM 712 C C . GLN A 1 94 ? 5.441 6.777 -19.787 1.00 95.69 94 GLN A C 1
ATOM 714 O O . GLN A 1 94 ? 6.440 6.060 -19.801 1.00 95.69 94 GLN A O 1
ATOM 719 N N . SER A 1 95 ? 5.417 7.922 -19.102 1.00 94.50 95 SER A N 1
ATOM 720 C CA . SER A 1 95 ? 6.580 8.484 -18.400 1.00 94.50 95 SER A CA 1
ATOM 721 C C . SER A 1 95 ? 7.170 7.553 -17.336 1.00 94.50 95 SER A C 1
ATOM 723 O O . SER A 1 95 ? 8.385 7.517 -17.176 1.00 94.50 95 SER A O 1
ATOM 725 N N . LEU A 1 96 ? 6.346 6.759 -16.642 1.00 92.69 96 LEU A N 1
ATOM 726 C CA . LEU A 1 96 ? 6.827 5.783 -15.655 1.00 92.69 96 LEU A CA 1
ATOM 727 C C . LEU A 1 96 ? 7.600 4.624 -16.294 1.00 92.69 96 LEU A C 1
ATOM 729 O O . LEU A 1 96 ? 8.558 4.141 -15.699 1.00 92.69 96 LEU A O 1
ATOM 733 N N . PHE A 1 97 ? 7.226 4.193 -17.502 1.00 94.06 97 PHE A N 1
ATOM 734 C CA . PHE A 1 97 ? 7.948 3.129 -18.210 1.00 94.06 97 PHE A CA 1
ATOM 735 C C . PHE A 1 97 ? 9.299 3.642 -18.702 1.00 94.06 97 PHE A C 1
ATOM 737 O O . PHE A 1 97 ? 10.305 2.955 -18.557 1.00 94.06 97 PHE A O 1
ATOM 744 N N . ILE A 1 98 ? 9.327 4.877 -19.209 1.00 94.81 98 ILE A N 1
ATOM 745 C CA . ILE A 1 98 ? 10.564 5.558 -19.605 1.00 94.81 98 ILE A CA 1
ATOM 746 C C . ILE A 1 98 ? 11.487 5.719 -18.388 1.00 94.81 98 ILE A C 1
ATOM 748 O O . ILE A 1 98 ? 12.625 5.263 -18.424 1.00 94.81 98 ILE A O 1
ATOM 752 N N . ARG A 1 99 ? 10.974 6.245 -17.266 1.00 94.31 99 ARG A N 1
ATOM 753 C CA . ARG A 1 99 ? 11.745 6.390 -16.018 1.00 94.31 99 ARG A CA 1
ATOM 754 C C . ARG A 1 99 ? 12.273 5.056 -15.490 1.00 94.31 99 ARG A C 1
ATOM 756 O O . ARG A 1 99 ? 13.381 5.013 -14.972 1.00 94.31 99 ARG A O 1
ATOM 763 N N . ALA A 1 100 ? 11.495 3.980 -15.594 1.00 94.81 100 ALA A N 1
ATOM 764 C CA . ALA A 1 100 ? 11.939 2.646 -15.204 1.00 94.81 100 ALA A CA 1
ATOM 765 C C . ALA A 1 100 ? 13.084 2.136 -16.082 1.00 94.81 100 ALA A C 1
ATOM 767 O O . ALA A 1 100 ? 14.065 1.624 -15.547 1.00 94.81 100 ALA A O 1
ATOM 768 N N . LEU A 1 101 ? 12.994 2.326 -17.401 1.00 93.06 101 LEU A N 1
ATOM 769 C CA . LEU A 1 101 ? 14.059 1.952 -18.331 1.00 93.06 101 LEU A CA 1
ATOM 770 C C . LEU A 1 101 ? 15.359 2.737 -18.078 1.00 93.06 101 LEU A C 1
ATOM 772 O O . LEU A 1 101 ? 16.444 2.180 -18.203 1.00 93.06 101 LEU A O 1
ATOM 776 N N . GLU A 1 102 ? 15.241 4.012 -17.711 1.00 91.25 102 GLU A N 1
ATOM 777 C CA . GLU A 1 102 ? 16.364 4.929 -17.461 1.00 91.25 102 GLU A CA 1
ATOM 778 C C . GLU A 1 102 ? 16.847 4.927 -15.999 1.00 91.25 102 GLU A C 1
ATOM 780 O O . GLU A 1 102 ? 17.747 5.688 -15.640 1.00 91.25 102 GLU A O 1
ATOM 785 N N . SER A 1 103 ? 16.240 4.106 -15.135 1.00 87.44 103 SER A N 1
ATOM 786 C CA . SER A 1 103 ? 16.477 4.148 -13.693 1.00 87.44 103 SER A CA 1
ATOM 787 C C . SER A 1 103 ? 17.940 3.826 -13.354 1.00 87.44 103 SER A C 1
ATOM 789 O O . SER A 1 103 ? 18.414 2.738 -13.686 1.00 87.44 103 SER A O 1
ATOM 791 N N . PRO A 1 104 ? 18.660 4.711 -12.635 1.00 84.44 104 PRO A N 1
ATOM 792 C CA . PRO A 1 104 ? 20.041 4.461 -12.222 1.00 84.44 104 PRO A CA 1
ATOM 793 C C . PRO A 1 104 ? 20.139 3.593 -10.956 1.00 84.44 104 PRO A C 1
ATOM 795 O O . PRO A 1 104 ? 21.236 3.370 -10.446 1.00 84.44 104 PRO A O 1
ATOM 798 N N . ILE A 1 105 ? 19.004 3.156 -10.400 1.00 90.06 105 ILE A N 1
ATOM 799 C CA . ILE A 1 105 ? 18.958 2.383 -9.159 1.00 90.06 105 ILE A CA 1
ATOM 800 C C . ILE A 1 105 ? 19.599 1.012 -9.362 1.00 90.06 105 ILE A C 1
ATOM 802 O O . ILE A 1 105 ? 19.281 0.287 -10.302 1.00 90.06 105 ILE A O 1
ATOM 806 N N . THR A 1 106 ? 20.485 0.646 -8.442 1.00 90.88 106 THR A N 1
ATOM 807 C CA . THR A 1 106 ? 21.103 -0.680 -8.383 1.00 90.88 106 THR A CA 1
ATOM 808 C C . THR A 1 106 ? 20.282 -1.628 -7.509 1.00 90.88 106 THR A C 1
ATOM 810 O O . THR A 1 106 ? 19.478 -1.196 -6.682 1.00 90.88 106 THR A O 1
ATOM 813 N N . GLU A 1 107 ? 20.527 -2.933 -7.643 1.00 91.81 107 GLU A N 1
ATOM 814 C CA . GLU A 1 107 ? 19.945 -3.948 -6.750 1.00 91.81 107 GLU A CA 1
ATOM 815 C C . GLU A 1 107 ? 20.294 -3.680 -5.279 1.00 91.81 107 GLU A C 1
ATOM 817 O O . GLU A 1 107 ? 19.423 -3.707 -4.416 1.00 91.81 107 GLU A O 1
ATOM 822 N N . GLU A 1 108 ? 21.545 -3.298 -5.002 1.00 91.81 108 GLU A N 1
ATOM 823 C CA . GLU A 1 108 ? 21.999 -2.936 -3.656 1.00 91.81 108 GLU A CA 1
ATOM 824 C C . GLU A 1 108 ? 21.206 -1.754 -3.075 1.00 91.81 108 GLU A C 1
ATOM 826 O O . GLU A 1 108 ? 20.779 -1.798 -1.920 1.00 91.81 108 GLU A O 1
ATOM 831 N N . ALA A 1 109 ? 20.976 -0.700 -3.866 1.00 90.50 109 ALA A N 1
ATOM 832 C CA . ALA A 1 109 ? 20.197 0.457 -3.427 1.00 90.50 109 ALA A CA 1
ATOM 833 C C . ALA A 1 109 ? 18.723 0.091 -3.181 1.00 90.50 109 ALA A C 1
ATOM 835 O O . ALA A 1 109 ? 18.131 0.539 -2.196 1.00 90.50 109 ALA A O 1
ATOM 836 N N . TYR A 1 110 ? 18.153 -0.758 -4.041 1.00 90.69 110 TYR A N 1
ATOM 837 C CA . TYR A 1 110 ? 16.803 -1.297 -3.887 1.00 90.69 110 TYR A CA 1
ATOM 838 C C . TYR A 1 110 ? 16.652 -2.102 -2.586 1.00 90.69 110 TYR A C 1
ATOM 840 O O . TYR A 1 110 ? 15.753 -1.825 -1.785 1.00 90.69 110 TYR A O 1
ATOM 848 N N . ASP A 1 111 ? 17.558 -3.045 -2.327 1.00 90.88 111 ASP A N 1
ATOM 849 C CA . ASP A 1 111 ? 17.520 -3.892 -1.131 1.00 90.88 111 ASP A CA 1
ATOM 850 C C . ASP A 1 111 ? 17.776 -3.093 0.148 1.00 90.88 111 ASP A C 1
ATOM 852 O O . ASP A 1 111 ? 17.086 -3.280 1.155 1.00 90.88 111 ASP A O 1
ATOM 856 N N . LYS A 1 112 ? 18.713 -2.138 0.107 1.00 91.00 112 LYS A N 1
ATOM 857 C CA . LYS A 1 112 ? 18.981 -1.235 1.232 1.00 91.00 112 LYS A CA 1
ATOM 858 C C . LYS A 1 112 ? 17.755 -0.392 1.584 1.00 91.00 112 LYS A C 1
ATOM 860 O O . LYS A 1 112 ? 17.456 -0.219 2.770 1.00 91.00 112 LYS A O 1
ATOM 865 N N . TYR A 1 113 ? 17.037 0.110 0.578 1.00 89.56 113 TYR A N 1
ATOM 866 C CA . TYR A 1 113 ? 15.803 0.862 0.791 1.00 89.56 113 TYR A CA 1
ATOM 867 C C . TYR A 1 113 ? 14.737 -0.007 1.460 1.00 89.56 113 TYR A C 1
ATOM 869 O O . TYR A 1 113 ? 14.194 0.389 2.491 1.00 89.56 113 TYR A O 1
ATOM 877 N N . LYS A 1 114 ? 14.478 -1.210 0.927 1.00 88.81 114 LYS A N 1
ATOM 878 C CA . LYS A 1 114 ? 13.507 -2.145 1.517 1.00 88.81 114 LYS A CA 1
ATOM 879 C C . LYS A 1 114 ? 13.829 -2.461 2.972 1.00 88.81 114 LYS A C 1
ATOM 881 O O . LYS A 1 114 ? 12.965 -2.310 3.829 1.00 88.81 114 LYS A O 1
ATOM 886 N N . LYS A 1 115 ? 15.086 -2.809 3.252 1.00 90.50 115 LYS A N 1
ATOM 887 C CA . LYS A 1 115 ? 15.552 -3.094 4.611 1.00 90.50 115 LYS A CA 1
ATOM 888 C C . LYS A 1 115 ? 15.363 -1.900 5.549 1.00 90.50 115 LYS A C 1
ATOM 890 O O . LYS A 1 115 ? 14.909 -2.075 6.673 1.00 90.50 115 LYS A O 1
ATOM 895 N N . SER A 1 116 ? 15.652 -0.684 5.083 1.00 90.25 116 SER A N 1
ATOM 896 C CA . SER A 1 116 ? 15.460 0.530 5.889 1.00 90.25 116 SER A CA 1
ATOM 897 C C . SER A 1 116 ? 13.984 0.761 6.234 1.00 90.25 116 SER A C 1
ATOM 899 O O . SER A 1 116 ? 13.669 1.155 7.356 1.00 90.25 116 SER A O 1
ATOM 901 N N . VAL A 1 117 ? 13.070 0.482 5.296 1.00 88.56 117 VAL A N 1
ATOM 902 C CA . VAL A 1 117 ? 11.622 0.534 5.555 1.00 88.56 117 VAL A CA 1
ATOM 903 C C . VAL A 1 117 ? 11.204 -0.535 6.559 1.00 88.56 117 VAL A C 1
ATOM 905 O O . VAL A 1 117 ? 10.474 -0.220 7.494 1.00 88.56 117 VAL A O 1
ATOM 908 N N . GLU A 1 118 ? 11.675 -1.773 6.397 1.00 89.31 118 GLU A N 1
ATOM 909 C CA . GLU A 1 118 ? 11.381 -2.884 7.311 1.00 89.31 118 GLU A CA 1
ATOM 910 C C . GLU A 1 118 ? 11.839 -2.576 8.744 1.00 89.31 118 GLU A C 1
ATOM 912 O O . GLU A 1 118 ? 11.069 -2.741 9.691 1.00 89.31 118 GLU A O 1
ATOM 917 N N . GLU A 1 119 ? 13.055 -2.052 8.915 1.00 91.06 119 GLU A N 1
ATOM 918 C CA . GLU A 1 119 ? 13.597 -1.655 10.219 1.00 91.06 119 GLU A CA 1
ATOM 919 C C . GLU A 1 119 ? 12.802 -0.500 10.849 1.00 91.06 119 GLU A C 1
ATOM 921 O O . GLU A 1 119 ? 12.437 -0.566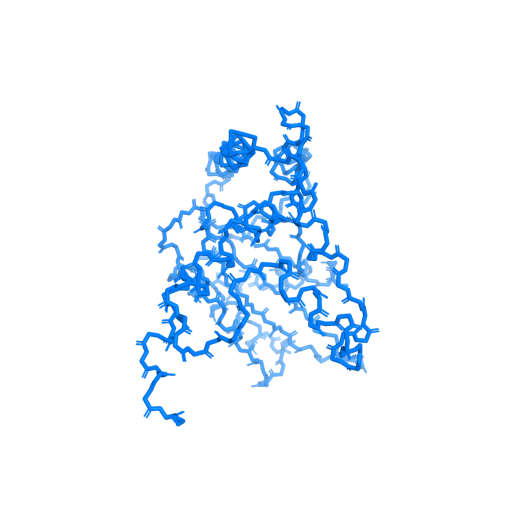 12.028 1.00 91.06 119 GLU A O 1
ATOM 926 N N . ALA A 1 120 ? 12.479 0.539 10.069 1.00 89.56 120 ALA A N 1
ATOM 927 C CA . ALA A 1 120 ? 11.666 1.659 10.540 1.00 89.56 120 ALA A CA 1
ATOM 928 C C . ALA A 1 120 ? 10.256 1.204 10.946 1.00 89.56 120 ALA A C 1
ATOM 930 O O . ALA A 1 120 ? 9.743 1.610 11.994 1.00 89.56 120 ALA A O 1
ATOM 931 N N . PHE A 1 121 ? 9.644 0.323 10.153 1.00 89.75 121 PHE A N 1
ATOM 932 C CA . PHE A 1 121 ? 8.308 -0.199 10.416 1.00 89.75 121 PHE A CA 1
ATOM 933 C C . PHE A 1 121 ? 8.287 -1.093 11.657 1.00 89.75 121 PHE A C 1
ATOM 935 O O . PHE A 1 121 ? 7.411 -0.946 12.510 1.00 89.75 121 PHE A O 1
ATOM 942 N N . GLN A 1 122 ? 9.293 -1.955 11.823 1.00 90.50 122 GLN A N 1
ATOM 943 C CA . GLN A 1 122 ? 9.426 -2.785 13.017 1.00 90.50 122 GLN A CA 1
ATOM 944 C C . GLN A 1 122 ? 9.647 -1.939 14.277 1.00 90.50 122 GLN A C 1
ATOM 946 O O . GLN A 1 122 ? 9.086 -2.248 15.328 1.00 90.50 122 GLN A O 1
ATOM 951 N N . SER A 1 123 ? 10.425 -0.857 14.179 1.00 91.00 123 SER A N 1
ATOM 952 C CA . SER A 1 123 ? 10.613 0.096 15.277 1.00 91.00 123 SER A CA 1
ATOM 953 C C . SER A 1 123 ? 9.289 0.753 15.690 1.00 91.00 123 SER A C 1
ATOM 955 O O . SER A 1 123 ? 8.945 0.755 16.875 1.00 91.00 123 SER A O 1
ATOM 957 N N . LEU A 1 124 ? 8.494 1.217 14.716 1.00 90.62 124 LEU A N 1
ATOM 958 C CA . LEU A 1 124 ? 7.152 1.755 14.956 1.00 90.62 124 LEU A CA 1
ATOM 959 C C . LEU A 1 124 ? 6.236 0.718 15.627 1.00 90.62 124 LEU A C 1
ATOM 961 O O . LEU A 1 124 ? 5.619 1.023 16.645 1.00 90.62 124 LEU A O 1
ATOM 965 N N . ILE A 1 125 ? 6.174 -0.514 15.109 1.00 91.31 125 ILE A N 1
ATOM 966 C CA . ILE A 1 125 ? 5.373 -1.595 15.709 1.00 91.31 125 ILE A CA 1
ATOM 967 C C . ILE A 1 125 ? 5.796 -1.855 17.152 1.00 91.31 125 ILE A C 1
ATOM 969 O O . ILE A 1 125 ? 4.943 -1.987 18.028 1.00 91.31 125 ILE A O 1
ATOM 973 N N . ASN A 1 126 ? 7.102 -1.946 17.409 1.00 92.50 126 ASN A N 1
ATOM 974 C CA . ASN A 1 126 ? 7.615 -2.216 18.747 1.00 92.50 126 ASN A CA 1
ATOM 975 C C . ASN A 1 126 ? 7.189 -1.124 19.728 1.00 92.50 126 ASN A C 1
ATOM 977 O O . ASN A 1 126 ? 6.744 -1.458 20.821 1.00 92.50 126 ASN A O 1
ATOM 981 N N . TYR A 1 127 ? 7.257 0.146 19.319 1.00 91.19 127 TYR A N 1
ATOM 982 C CA . TYR A 1 127 ? 6.767 1.267 20.118 1.00 91.19 127 TYR A CA 1
ATOM 983 C C . TYR A 1 127 ? 5.257 1.172 20.382 1.00 91.19 127 TYR A C 1
ATOM 985 O O . TYR A 1 127 ? 4.813 1.296 21.521 1.00 91.19 127 TYR A O 1
ATOM 993 N N . LEU A 1 128 ? 4.453 0.889 19.352 1.00 91.81 128 LEU A N 1
ATOM 994 C CA . LEU A 1 128 ? 3.000 0.754 19.497 1.00 91.81 128 LEU A CA 1
ATOM 995 C C . LEU A 1 128 ? 2.617 -0.403 20.436 1.00 91.81 128 LEU A C 1
ATOM 997 O O . LEU A 1 128 ? 1.717 -0.264 21.265 1.00 91.81 128 LEU A O 1
ATOM 1001 N N . LYS A 1 129 ? 3.324 -1.534 20.352 1.00 92.06 129 LYS A N 1
ATOM 1002 C CA . LYS A 1 129 ? 3.107 -2.688 21.233 1.00 92.06 129 LYS A CA 1
ATOM 1003 C C . LYS A 1 129 ? 3.566 -2.415 22.664 1.00 92.06 129 LYS A C 1
ATOM 1005 O O . LYS A 1 129 ? 2.827 -2.724 23.592 1.00 92.06 129 LYS A O 1
ATOM 1010 N N . SER A 1 130 ? 4.752 -1.845 22.865 1.00 92.50 130 SER A N 1
ATOM 1011 C CA . SER A 1 130 ? 5.302 -1.647 24.212 1.00 92.50 130 SER A CA 1
ATOM 1012 C C . SER A 1 130 ? 4.616 -0.517 24.979 1.00 92.50 130 SER A C 1
ATOM 1014 O O . SER A 1 130 ? 4.395 -0.655 26.180 1.00 92.50 130 SER A O 1
ATOM 1016 N N . THR A 1 131 ? 4.253 0.573 24.302 1.00 91.56 131 THR A N 1
ATOM 1017 C CA . THR A 1 131 ? 3.658 1.757 24.938 1.00 91.56 131 THR A CA 1
ATOM 1018 C C . THR A 1 131 ? 2.150 1.613 25.118 1.00 91.56 131 THR A C 1
ATOM 1020 O O . THR A 1 131 ? 1.609 2.010 26.148 1.00 91.56 131 THR A O 1
ATOM 1023 N N . TYR A 1 132 ? 1.463 1.033 24.130 1.00 89.62 132 TYR A N 1
ATOM 1024 C CA . TYR A 1 132 ? -0.001 1.031 24.072 1.00 89.62 132 TYR A CA 1
ATOM 1025 C C . TYR A 1 132 ? -0.628 -0.364 24.079 1.00 89.62 132 TYR A C 1
ATOM 1027 O O . TYR A 1 132 ? -1.851 -0.464 24.152 1.00 89.62 132 TYR A O 1
ATOM 1035 N N . SER A 1 133 ? 0.175 -1.436 24.022 1.00 91.62 133 SER A N 1
ATOM 1036 C CA . SER A 1 133 ? -0.320 -2.821 23.930 1.00 91.62 133 SER A CA 1
ATOM 1037 C C . SER A 1 133 ? -1.303 -3.025 22.770 1.00 91.62 133 SER A C 1
ATOM 1039 O O . SER A 1 133 ? -2.300 -3.726 22.914 1.00 91.62 133 SER A O 1
ATOM 1041 N N . LEU A 1 134 ? -1.050 -2.375 21.627 1.00 91.31 134 LEU A N 1
ATOM 1042 C CA . LEU A 1 134 ? -1.930 -2.474 20.462 1.00 91.31 134 LEU A CA 1
ATOM 1043 C C . LEU A 1 134 ? -1.746 -3.804 19.725 1.00 91.31 134 LEU A C 1
ATOM 1045 O O . LEU A 1 134 ? -0.626 -4.296 19.571 1.00 91.31 134 LEU A O 1
ATOM 1049 N N . ASP A 1 135 ? -2.850 -4.316 19.184 1.00 91.00 135 ASP A N 1
ATOM 1050 C CA . ASP A 1 135 ? -2.868 -5.486 18.297 1.00 91.00 135 ASP A CA 1
ATOM 1051 C C . ASP A 1 135 ? -2.827 -5.101 16.807 1.00 91.00 135 ASP A C 1
ATOM 1053 O O . ASP A 1 135 ? -2.362 -5.872 15.971 1.00 91.00 135 ASP A O 1
ATOM 1057 N N . CYS A 1 136 ? -3.331 -3.913 16.462 1.00 90.50 136 CYS A N 1
ATOM 1058 C CA . CYS A 1 136 ? -3.363 -3.386 15.098 1.00 90.50 136 CYS A CA 1
ATOM 1059 C C . CYS A 1 136 ? -3.443 -1.852 15.105 1.00 90.50 136 CYS A C 1
ATOM 1061 O O . CYS A 1 136 ? -3.728 -1.234 16.135 1.00 90.50 136 CYS A O 1
ATOM 1063 N N . LEU A 1 137 ? -3.204 -1.238 13.946 1.00 89.06 137 LEU A N 1
ATOM 1064 C CA . LEU A 1 137 ? -3.392 0.193 13.716 1.00 89.06 137 LEU A CA 1
ATOM 1065 C C . LEU A 1 137 ? -4.637 0.426 12.853 1.00 89.06 137 LEU A C 1
ATOM 1067 O O . LEU A 1 137 ? -4.932 -0.360 11.956 1.00 89.06 137 LEU A O 1
ATOM 1071 N N . VAL A 1 138 ? -5.352 1.523 13.100 1.00 86.06 138 VAL A N 1
ATOM 1072 C CA . VAL A 1 138 ? -6.515 1.931 12.304 1.00 86.06 138 VAL A CA 1
ATOM 1073 C C . VAL A 1 138 ? -6.302 3.350 11.801 1.00 86.06 138 VAL A C 1
ATOM 1075 O O . VAL A 1 138 ? -5.982 4.239 12.590 1.00 86.06 138 VAL A O 1
ATOM 1078 N N . THR A 1 139 ? -6.499 3.568 10.505 1.00 83.12 139 THR A N 1
ATOM 1079 C CA . THR A 1 139 ? -6.441 4.891 9.876 1.00 83.12 139 THR A CA 1
ATOM 1080 C C . THR A 1 139 ? -7.748 5.206 9.150 1.00 83.12 139 THR A C 1
ATOM 1082 O O . THR A 1 139 ? -8.536 4.317 8.819 1.00 83.12 139 THR A O 1
ATOM 1085 N N . ILE A 1 140 ? -8.003 6.499 8.945 1.00 78.75 140 ILE A N 1
ATOM 1086 C CA . ILE A 1 140 ? -9.134 7.005 8.166 1.00 78.75 140 ILE A CA 1
ATOM 1087 C C . ILE A 1 140 ? -8.587 7.552 6.848 1.00 78.75 140 ILE A C 1
ATOM 1089 O O . ILE A 1 140 ? -7.656 8.350 6.861 1.00 78.75 140 ILE A O 1
ATOM 1093 N N . GLY A 1 141 ? -9.190 7.166 5.727 1.00 74.50 141 GLY A N 1
ATOM 1094 C CA . GLY A 1 141 ? -8.741 7.543 4.387 1.00 74.50 141 GLY A CA 1
ATOM 1095 C C . GLY A 1 141 ? -7.736 6.553 3.797 1.00 74.50 141 GLY A C 1
ATOM 1096 O O . GLY A 1 141 ? -7.715 5.382 4.165 1.00 74.50 141 GLY A O 1
ATOM 1097 N N . ASN A 1 142 ? -6.927 7.022 2.847 1.00 64.12 142 ASN A N 1
ATOM 1098 C CA . ASN A 1 142 ? -5.911 6.221 2.154 1.00 64.12 142 ASN A CA 1
ATOM 1099 C C . ASN A 1 142 ? -4.482 6.639 2.554 1.00 64.12 142 ASN A C 1
ATOM 1101 O O . ASN A 1 142 ? -3.558 6.499 1.755 1.00 64.12 142 ASN A O 1
ATOM 1105 N N . ASP A 1 143 ? -4.294 7.156 3.772 1.00 62.44 143 ASP A N 1
ATOM 1106 C CA . ASP A 1 143 ? -3.083 7.912 4.099 1.00 62.44 143 ASP A CA 1
ATOM 1107 C C . ASP A 1 143 ? -1.857 7.067 4.511 1.00 62.44 143 ASP A C 1
ATOM 1109 O O . ASP A 1 143 ? -1.893 6.160 5.351 1.00 62.44 143 ASP A O 1
ATOM 1113 N N . ASP A 1 144 ? -0.758 7.458 3.860 1.00 58.34 144 ASP A N 1
ATOM 1114 C CA . ASP A 1 144 ? 0.667 7.464 4.193 1.00 58.34 144 ASP A CA 1
ATOM 1115 C C . ASP A 1 144 ? 1.388 6.146 4.499 1.00 58.34 144 ASP A C 1
ATOM 1117 O O . ASP A 1 144 ? 2.341 5.805 3.796 1.00 58.34 144 ASP A O 1
ATOM 1121 N N . ILE A 1 145 ? 0.953 5.325 5.456 1.00 60.47 145 ILE A N 1
ATOM 1122 C CA . ILE A 1 145 ? 1.704 4.100 5.842 1.00 60.47 145 ILE A CA 1
ATOM 1123 C C . ILE A 1 145 ? 1.592 2.996 4.755 1.00 60.47 145 ILE A C 1
ATOM 1125 O O . ILE A 1 145 ? 2.123 1.886 4.868 1.00 60.47 145 ILE A O 1
ATOM 1129 N N . PHE A 1 146 ? 0.924 3.300 3.640 1.00 66.50 146 PHE A N 1
ATOM 1130 C CA . PHE A 1 146 ? 0.752 2.426 2.486 1.00 66.50 146 PHE A CA 1
ATOM 1131 C C . PHE A 1 146 ? 2.077 1.938 1.906 1.00 66.50 146 PHE A C 1
ATOM 1133 O O . PHE A 1 146 ? 2.182 0.752 1.597 1.00 66.50 146 PHE A O 1
ATOM 1140 N N . SER A 1 147 ? 3.081 2.806 1.767 1.00 68.12 147 SER A N 1
ATOM 1141 C CA . SER A 1 147 ? 4.392 2.404 1.243 1.00 68.12 147 SER A CA 1
ATOM 1142 C C . SER A 1 147 ? 5.070 1.407 2.184 1.00 68.12 147 SER A C 1
ATOM 1144 O O . SER A 1 147 ? 5.466 0.329 1.745 1.00 68.12 147 SER A O 1
ATOM 1146 N N . GLY A 1 148 ? 5.097 1.712 3.486 1.00 74.25 148 GLY A N 1
ATOM 1147 C CA . GLY A 1 148 ? 5.687 0.862 4.520 1.00 74.25 148 GLY A CA 1
ATOM 1148 C C . GLY A 1 148 ? 5.056 -0.525 4.594 1.00 74.25 148 GLY A C 1
ATOM 1149 O O . GLY A 1 148 ? 5.740 -1.535 4.452 1.00 74.25 148 GLY A O 1
ATOM 1150 N N . THR A 1 149 ? 3.732 -0.579 4.733 1.00 80.31 149 THR A N 1
ATOM 1151 C CA . THR A 1 149 ? 2.977 -1.846 4.788 1.00 80.31 149 THR A CA 1
ATOM 1152 C C . THR A 1 149 ? 3.107 -2.671 3.511 1.00 80.31 149 THR A C 1
ATOM 1154 O O . THR A 1 149 ? 3.254 -3.888 3.593 1.00 80.31 149 THR A O 1
ATOM 1157 N N . THR A 1 150 ? 3.104 -2.026 2.337 1.00 80.25 150 THR A N 1
ATOM 1158 C CA . THR A 1 150 ? 3.257 -2.713 1.043 1.00 80.25 150 THR A CA 1
ATOM 1159 C C . THR A 1 150 ? 4.650 -3.318 0.897 1.00 80.25 150 THR A C 1
ATOM 1161 O O . THR A 1 150 ? 4.772 -4.464 0.474 1.00 80.25 150 THR A O 1
ATOM 1164 N N . ILE A 1 151 ? 5.699 -2.576 1.264 1.00 83.19 151 ILE A N 1
ATOM 1165 C CA . ILE A 1 151 ? 7.082 -3.065 1.192 1.00 83.19 151 ILE A CA 1
ATOM 1166 C C . ILE A 1 151 ? 7.309 -4.213 2.174 1.00 83.19 151 ILE A C 1
ATOM 1168 O O . ILE A 1 151 ? 7.916 -5.213 1.799 1.00 83.19 151 ILE A O 1
ATOM 1172 N N . CYS A 1 152 ? 6.787 -4.088 3.396 1.00 84.50 152 CYS A N 1
ATOM 1173 C CA . CYS A 1 152 ? 6.973 -5.079 4.455 1.00 84.50 152 CYS A CA 1
ATOM 1174 C C . CYS A 1 152 ? 6.063 -6.315 4.318 1.00 84.50 152 CYS A C 1
ATOM 1176 O O . CYS A 1 152 ? 6.163 -7.220 5.142 1.00 84.50 152 CYS A O 1
ATOM 1178 N N . GLY A 1 153 ? 5.147 -6.351 3.340 1.00 85.25 153 GLY A N 1
ATOM 1179 C CA . GLY A 1 153 ? 4.204 -7.466 3.161 1.00 85.25 153 GLY A CA 1
ATOM 1180 C C . GLY A 1 153 ? 3.157 -7.593 4.276 1.00 85.25 153 GLY A C 1
ATOM 1181 O O . GLY A 1 153 ? 2.624 -8.674 4.518 1.00 85.25 153 GLY A O 1
ATOM 1182 N N . ILE A 1 154 ? 2.863 -6.498 4.976 1.00 87.50 154 ILE A N 1
ATOM 1183 C CA . ILE A 1 154 ? 2.013 -6.506 6.169 1.00 87.50 154 ILE A CA 1
ATOM 1184 C C . ILE A 1 154 ? 0.538 -6.430 5.761 1.00 87.50 154 ILE A C 1
ATOM 1186 O O . ILE A 1 154 ? 0.175 -5.573 4.943 1.00 87.50 154 ILE A O 1
ATOM 1190 N N . PRO A 1 155 ? -0.331 -7.299 6.316 1.00 87.62 155 PRO A N 1
ATOM 1191 C CA . PRO A 1 155 ? -1.722 -7.363 5.906 1.00 87.62 155 PRO A CA 1
ATOM 1192 C C . PRO A 1 155 ? -2.464 -6.077 6.260 1.00 87.62 155 PRO A C 1
ATOM 1194 O O . PRO A 1 155 ? -2.232 -5.429 7.287 1.00 87.62 155 PRO A O 1
ATOM 1197 N N . ARG A 1 156 ? -3.406 -5.740 5.384 1.00 86.62 156 ARG A N 1
ATOM 1198 C CA . ARG A 1 156 ? -4.333 -4.626 5.541 1.00 86.62 156 ARG A CA 1
ATOM 1199 C C . ARG A 1 156 ? -5.728 -5.091 5.189 1.00 86.62 156 ARG A C 1
ATOM 1201 O O . ARG A 1 156 ? -5.893 -5.976 4.354 1.00 86.62 156 ARG A O 1
ATOM 1208 N N . ALA A 1 157 ? -6.721 -4.469 5.797 1.00 85.69 157 ALA A N 1
ATOM 1209 C CA . ALA A 1 157 ? -8.108 -4.647 5.417 1.00 85.69 157 ALA A CA 1
ATOM 1210 C C . ALA A 1 157 ? -8.807 -3.288 5.430 1.00 85.69 157 ALA A C 1
ATOM 1212 O O . ALA A 1 157 ? -8.531 -2.456 6.291 1.00 85.69 157 ALA A O 1
ATOM 1213 N N . ASN A 1 158 ? -9.721 -3.081 4.487 1.00 85.25 158 ASN A N 1
ATOM 1214 C CA . ASN A 1 158 ? -10.423 -1.816 4.315 1.00 85.25 158 ASN A CA 1
ATOM 1215 C C . ASN A 1 158 ? -11.923 -2.027 4.514 1.00 85.25 158 ASN A C 1
ATOM 1217 O O . ASN A 1 158 ? -12.479 -3.040 4.087 1.00 85.25 158 ASN A O 1
ATOM 1221 N N . LEU A 1 159 ? -12.575 -1.050 5.131 1.00 82.31 159 LEU A N 1
ATOM 1222 C CA . LEU A 1 159 ? -14.019 -0.962 5.265 1.00 82.31 159 LEU A CA 1
ATOM 1223 C C . LEU A 1 159 ? -14.451 0.425 4.807 1.00 82.31 159 LEU A C 1
ATOM 1225 O O . LEU A 1 159 ? -14.137 1.424 5.449 1.00 82.31 159 LEU A O 1
ATOM 1229 N N . THR A 1 160 ? -15.183 0.484 3.701 1.00 80.56 160 THR A N 1
ATOM 1230 C CA . THR A 1 160 ? -15.776 1.733 3.227 1.00 80.56 160 THR A CA 1
ATOM 1231 C C . THR A 1 160 ? -17.187 1.856 3.778 1.00 80.56 160 THR A C 1
ATOM 1233 O O . THR A 1 160 ? -18.036 1.010 3.512 1.00 80.56 160 THR A O 1
ATOM 1236 N N . LEU A 1 161 ? -17.418 2.912 4.547 1.00 75.19 161 LEU A N 1
ATOM 1237 C CA . LEU A 1 161 ? -18.698 3.253 5.151 1.00 75.19 161 LEU A CA 1
ATOM 1238 C C . LEU A 1 161 ? -19.343 4.383 4.345 1.00 75.19 161 LEU A C 1
ATOM 1240 O O . LEU A 1 161 ? -18.694 5.394 4.064 1.00 75.19 161 LEU A O 1
ATOM 1244 N N . ASP A 1 162 ? -20.611 4.203 3.980 1.00 69.38 162 ASP A N 1
ATOM 1245 C CA . ASP A 1 162 ? -21.415 5.216 3.294 1.00 69.38 162 ASP A CA 1
ATOM 1246 C C . ASP A 1 162 ? -22.376 5.869 4.299 1.00 69.38 162 ASP A C 1
ATOM 1248 O O . ASP A 1 162 ? -23.151 5.176 4.970 1.00 69.38 162 ASP A O 1
ATOM 1252 N N . TYR A 1 163 ? -22.285 7.193 4.443 1.00 64.69 163 TYR A N 1
ATOM 1253 C CA . TYR A 1 163 ? -23.033 7.946 5.450 1.00 64.69 163 TYR A CA 1
ATOM 1254 C C . TYR A 1 163 ? -24.311 8.548 4.895 1.00 64.69 163 TYR A C 1
ATOM 1256 O O . TYR A 1 163 ? -24.356 9.080 3.786 1.00 64.69 163 TYR A O 1
ATOM 1264 N N . TYR A 1 164 ? -25.318 8.605 5.766 1.00 50.91 164 TYR A N 1
ATOM 1265 C CA . TYR A 1 164 ? -26.505 9.430 5.580 1.00 50.91 164 TYR A CA 1
ATOM 1266 C C . TYR A 1 164 ? -26.166 10.909 5.842 1.00 50.91 164 TYR A C 1
ATOM 1268 O O . TYR A 1 164 ? -26.608 11.508 6.820 1.00 50.91 164 TYR A O 1
ATOM 1276 N N . ASN A 1 165 ? -25.335 11.512 4.991 1.00 53.19 165 ASN A N 1
ATOM 1277 C CA . ASN A 1 165 ? -25.257 12.966 4.882 1.00 53.19 165 ASN A CA 1
ATOM 1278 C C . ASN A 1 165 ? -25.767 13.398 3.495 1.00 53.19 165 ASN A C 1
ATOM 1280 O O . ASN A 1 165 ? -25.711 12.603 2.557 1.00 53.19 165 ASN A O 1
ATOM 1284 N N . PRO A 1 166 ? -26.268 14.636 3.328 1.00 55.44 166 PRO A N 1
ATOM 1285 C CA . PRO A 1 166 ? -26.811 15.103 2.046 1.00 55.44 166 PRO A CA 1
ATOM 1286 C C . PRO A 1 166 ? -25.815 15.049 0.872 1.00 55.44 166 PRO A C 1
ATOM 1288 O O . PRO A 1 166 ? -26.209 15.228 -0.275 1.00 55.44 166 PRO A O 1
ATOM 1291 N N . GLU A 1 167 ? -24.530 14.833 1.158 1.00 66.88 167 GLU A N 1
ATOM 1292 C CA . GLU A 1 167 ? -23.423 14.840 0.204 1.00 66.88 167 GLU A CA 1
ATOM 1293 C C . GLU A 1 167 ? -22.908 13.428 -0.143 1.00 66.88 167 GLU A C 1
ATOM 1295 O O . GLU A 1 167 ? -21.970 13.322 -0.929 1.00 66.88 167 GLU A O 1
ATOM 1300 N N . HIS A 1 168 ? -23.480 12.356 0.431 1.00 64.81 168 HIS A N 1
ATOM 1301 C CA . HIS A 1 168 ? -23.027 10.964 0.266 1.00 64.81 168 HIS A CA 1
ATOM 1302 C C . HIS A 1 168 ? -21.507 10.784 0.435 1.00 64.81 168 HIS A C 1
ATOM 1304 O O . HIS A 1 168 ? -20.821 10.166 -0.385 1.00 64.81 168 HIS A O 1
ATOM 1310 N N . LYS A 1 169 ? -20.936 11.378 1.490 1.00 70.12 169 LYS A N 1
ATOM 1311 C CA . LYS A 1 169 ? -19.494 11.250 1.746 1.00 70.12 169 LYS A CA 1
ATOM 1312 C C . LYS A 1 169 ? -19.159 9.851 2.256 1.00 70.12 169 LYS A C 1
ATOM 1314 O O . LYS A 1 169 ? -19.560 9.467 3.351 1.00 70.12 169 LYS A O 1
ATOM 1319 N N . GLN A 1 170 ? -18.326 9.149 1.496 1.00 76.25 170 GLN A N 1
ATOM 1320 C CA . GLN A 1 170 ? -17.731 7.884 1.912 1.00 76.25 170 GLN A CA 1
ATOM 1321 C C . GLN A 1 170 ? -16.562 8.118 2.874 1.00 76.25 170 GLN A C 1
ATOM 1323 O O . GLN A 1 170 ? -15.740 9.020 2.673 1.00 76.25 170 GLN A O 1
ATOM 1328 N N . ILE A 1 171 ? -16.464 7.273 3.899 1.00 75.75 171 ILE A N 1
ATOM 1329 C CA . ILE A 1 171 ? -15.302 7.192 4.787 1.00 75.75 171 ILE A CA 1
ATOM 1330 C C . ILE A 1 171 ? -14.674 5.816 4.612 1.00 75.75 171 ILE A C 1
ATOM 1332 O O . ILE A 1 171 ? -15.337 4.798 4.787 1.00 75.75 171 ILE A O 1
ATOM 1336 N N . ASN A 1 172 ? -13.384 5.783 4.285 1.00 79.94 172 ASN A N 1
ATOM 1337 C CA . ASN A 1 172 ? -12.619 4.543 4.269 1.00 79.94 172 ASN A CA 1
ATOM 1338 C C . ASN A 1 172 ? -11.927 4.358 5.621 1.00 79.94 172 ASN A C 1
ATOM 1340 O O . ASN A 1 172 ? -11.211 5.253 6.068 1.00 79.94 172 ASN A O 1
ATOM 1344 N N . VAL A 1 173 ? -12.143 3.219 6.266 1.00 82.88 173 VAL A N 1
ATOM 1345 C CA . VAL A 1 173 ? -11.427 2.806 7.474 1.00 82.88 173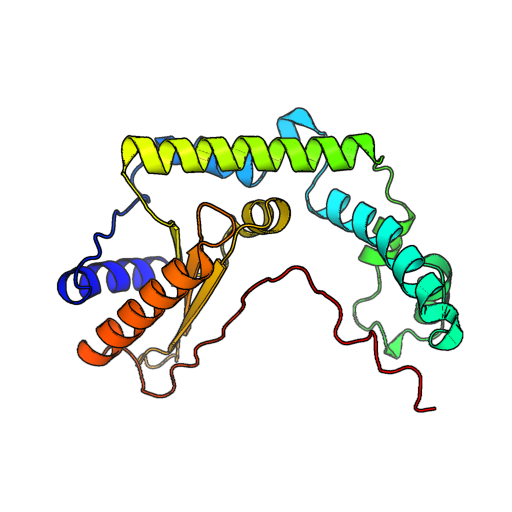 VAL A CA 1
ATOM 1346 C C . VAL A 1 173 ? -10.460 1.701 7.087 1.00 82.88 173 VAL A C 1
ATOM 1348 O O . VAL A 1 173 ? -10.874 0.671 6.558 1.00 82.88 173 VAL A O 1
ATOM 1351 N N . VAL A 1 174 ? -9.179 1.900 7.367 1.00 85.81 174 VAL A N 1
ATOM 1352 C CA . VAL A 1 174 ? -8.116 0.957 7.017 1.00 85.81 174 VAL A CA 1
ATOM 1353 C C . VAL A 1 174 ? -7.530 0.385 8.297 1.00 85.81 174 VAL A C 1
ATOM 1355 O O . VAL A 1 174 ? -6.987 1.117 9.120 1.00 85.81 174 VAL A O 1
ATOM 1358 N N . ALA A 1 175 ? -7.646 -0.928 8.472 1.00 88.31 175 ALA A N 1
ATOM 1359 C CA . ALA A 1 175 ? -7.006 -1.669 9.548 1.00 88.31 175 ALA A CA 1
ATOM 1360 C C . ALA A 1 175 ? -5.689 -2.271 9.042 1.00 88.31 175 ALA A C 1
ATOM 1362 O O . ALA A 1 175 ? -5.647 -2.894 7.979 1.00 88.31 175 ALA A O 1
ATOM 1363 N N . ILE A 1 176 ? -4.619 -2.091 9.808 1.00 88.56 176 ILE A N 1
ATOM 1364 C CA . ILE A 1 176 ? -3.246 -2.471 9.472 1.00 88.56 176 ILE A CA 1
ATOM 1365 C C . ILE A 1 176 ? -2.738 -3.423 10.555 1.00 88.56 176 ILE A C 1
ATOM 1367 O O . ILE A 1 176 ? -2.751 -3.084 11.740 1.00 88.56 176 ILE A O 1
ATOM 1371 N N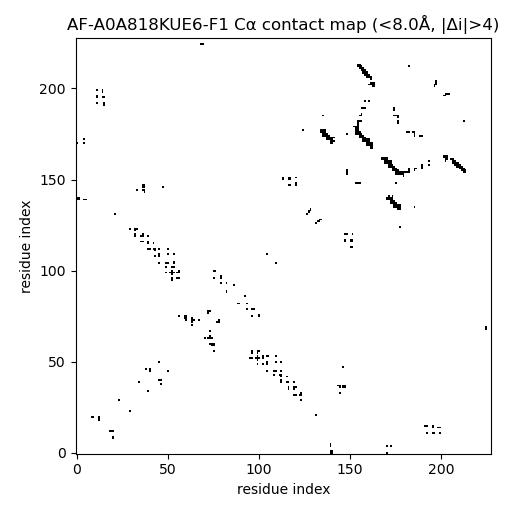 . GLY A 1 177 ? -2.298 -4.613 10.148 1.00 90.56 177 GLY A N 1
ATOM 1372 C CA . GLY A 1 177 ? -1.699 -5.597 11.051 1.00 90.56 177 GLY A CA 1
ATOM 1373 C C . GLY A 1 177 ? -0.287 -5.210 11.476 1.00 90.56 177 GLY A C 1
ATOM 1374 O O . GLY A 1 177 ? 0.301 -4.260 10.962 1.00 90.56 177 GLY A O 1
ATOM 1375 N N . PHE A 1 178 ? 0.281 -5.976 12.400 1.00 90.81 178 PHE A N 1
ATOM 1376 C CA . PHE A 1 178 ? 1.671 -5.816 12.836 1.00 90.81 178 PHE A CA 1
ATOM 1377 C C . PHE A 1 178 ? 2.559 -6.983 12.409 1.00 90.81 178 PHE A C 1
ATOM 1379 O O . PHE A 1 178 ? 3.774 -6.932 12.590 1.00 90.81 178 PHE A O 1
ATOM 1386 N N . SER A 1 179 ? 1.972 -8.036 11.851 1.00 86.50 179 SER A N 1
ATOM 1387 C CA . SER A 1 179 ? 2.681 -9.218 11.391 1.00 86.50 179 SER A CA 1
ATOM 1388 C C . SER A 1 179 ? 1.952 -9.928 10.256 1.00 86.50 179 SER A C 1
ATOM 1390 O O . SER A 1 179 ? 0.745 -9.781 10.053 1.00 86.50 179 SER A O 1
ATOM 1392 N N . HIS A 1 180 ? 2.710 -10.729 9.510 1.00 80.81 180 HIS A N 1
ATOM 1393 C CA . HIS A 1 180 ? 2.155 -11.657 8.535 1.00 80.81 180 HIS A CA 1
ATOM 1394 C C . HIS A 1 180 ? 1.188 -12.626 9.241 1.00 80.81 180 HIS A C 1
ATOM 1396 O O . HIS A 1 180 ? 1.568 -13.264 10.222 1.00 80.81 180 HIS A O 1
ATOM 1402 N N . GLY A 1 181 ? -0.045 -12.745 8.737 1.00 82.56 181 GLY A N 1
ATOM 1403 C CA . GLY A 1 181 ? -1.079 -13.622 9.301 1.00 82.56 181 GLY A CA 1
ATOM 1404 C C . GLY A 1 181 ? -2.128 -12.929 10.179 1.00 82.56 181 GLY A C 1
ATOM 1405 O O . GLY A 1 181 ? -3.090 -13.582 10.592 1.00 82.56 181 GLY A O 1
ATOM 1406 N N . ASP A 1 182 ? -2.014 -11.617 10.412 1.00 87.31 182 ASP A N 1
ATOM 1407 C CA . ASP A 1 182 ? -3.028 -10.841 11.147 1.00 87.31 182 ASP A CA 1
ATOM 1408 C C . ASP A 1 182 ? -4.349 -10.665 10.367 1.00 87.31 182 ASP A C 1
ATOM 1410 O O . ASP A 1 182 ? -5.297 -10.063 10.865 1.00 87.31 182 ASP A O 1
ATOM 1414 N N . ASP A 1 183 ? -4.477 -11.221 9.161 1.00 87.25 183 ASP A N 1
ATOM 1415 C CA . ASP A 1 183 ? -5.638 -11.084 8.275 1.00 87.25 183 ASP A CA 1
ATOM 1416 C C . ASP A 1 183 ? -6.975 -11.345 8.985 1.00 87.25 183 ASP A C 1
ATOM 1418 O O . ASP A 1 183 ? -7.920 -10.562 8.879 1.00 87.25 183 ASP A O 1
ATOM 1422 N N . LEU A 1 184 ? -7.064 -12.434 9.754 1.00 86.62 184 LEU A N 1
ATOM 1423 C CA . LEU A 1 184 ? -8.288 -12.784 10.480 1.00 86.62 184 LEU A CA 1
ATOM 1424 C C . LEU A 1 184 ? -8.594 -11.812 11.622 1.00 86.62 184 LEU A C 1
ATOM 1426 O O . LEU A 1 184 ? -9.770 -11.560 11.893 1.00 86.62 184 LEU A O 1
ATOM 1430 N N . LEU A 1 185 ? -7.566 -11.278 12.28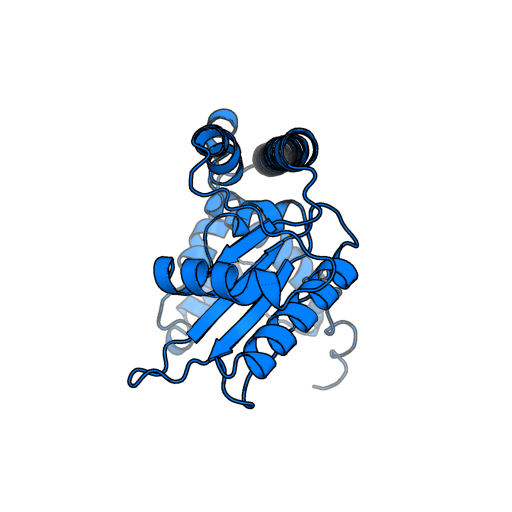6 1.00 89.06 185 LEU A N 1
ATOM 1431 C CA . LEU A 1 185 ? -7.724 -10.247 13.310 1.00 89.06 185 LEU A CA 1
ATOM 1432 C C . LEU A 1 185 ? -8.334 -8.990 12.681 1.00 89.06 185 LEU A C 1
ATOM 1434 O O . LEU A 1 185 ? -9.369 -8.517 13.155 1.00 89.06 185 LEU A O 1
ATOM 1438 N N . LEU A 1 186 ? -7.752 -8.514 11.577 1.00 90.38 186 LEU A N 1
ATOM 1439 C CA . LEU A 1 186 ? -8.205 -7.305 10.883 1.00 90.38 186 LEU A CA 1
ATOM 1440 C C . LEU A 1 186 ? -9.636 -7.456 10.359 1.00 90.38 186 LEU A C 1
ATOM 1442 O O . LEU A 1 186 ? -10.472 -6.579 10.567 1.00 90.38 186 LEU A O 1
ATOM 1446 N N . LEU A 1 187 ? -9.958 -8.597 9.742 1.00 87.00 187 LEU A N 1
ATOM 1447 C CA . LEU A 1 187 ? -11.311 -8.868 9.253 1.00 87.00 187 LEU A CA 1
ATOM 1448 C C . LEU A 1 187 ? -12.336 -8.919 10.389 1.00 87.00 187 LEU A C 1
ATOM 1450 O O . LEU A 1 187 ? -13.416 -8.345 10.263 1.00 87.00 187 LEU A O 1
ATOM 1454 N N . ARG A 1 188 ? -12.012 -9.576 11.510 1.00 87.81 188 ARG A N 1
ATOM 1455 C CA . ARG A 1 188 ? -12.904 -9.624 12.679 1.00 87.81 188 ARG A CA 1
ATOM 1456 C C . ARG A 1 188 ? -13.112 -8.240 13.279 1.00 87.81 188 ARG A C 1
ATOM 1458 O O . ARG A 1 188 ? -14.234 -7.927 13.673 1.00 87.81 188 ARG A O 1
ATOM 1465 N N . PHE A 1 189 ? -12.058 -7.430 13.345 1.00 87.50 189 PHE A N 1
ATOM 1466 C CA . PHE A 1 189 ? -12.149 -6.050 13.805 1.00 87.50 189 PHE A CA 1
ATOM 1467 C C . PHE A 1 189 ? -13.097 -5.234 12.916 1.00 87.50 189 PHE A C 1
ATOM 1469 O O . PHE A 1 189 ? -14.073 -4.677 13.419 1.00 87.50 189 PHE A O 1
ATOM 1476 N N . LEU A 1 190 ? -12.895 -5.242 11.596 1.00 87.06 190 LEU A N 1
ATOM 1477 C CA . LEU A 1 190 ? -13.743 -4.484 10.672 1.00 87.06 190 LEU A CA 1
ATOM 1478 C C . LEU A 1 190 ? -15.195 -4.976 10.651 1.00 87.06 190 LEU A C 1
ATOM 1480 O O . LEU A 1 190 ? -16.107 -4.159 10.604 1.00 87.06 190 LEU A O 1
ATOM 1484 N N . GLN A 1 191 ? -15.438 -6.284 10.768 1.00 85.44 191 GLN A N 1
ATOM 1485 C CA . GLN A 1 191 ? -16.798 -6.825 10.903 1.00 85.44 191 GLN A CA 1
ATOM 1486 C C . GLN A 1 191 ? -17.502 -6.335 12.175 1.00 85.44 191 GLN A C 1
ATOM 1488 O O . GLN A 1 191 ? -18.708 -6.086 12.165 1.00 85.44 191 GLN A O 1
ATOM 1493 N N . ARG A 1 192 ? -16.778 -6.205 13.295 1.00 85.88 192 ARG A N 1
ATOM 1494 C CA . ARG A 1 192 ? -17.341 -5.612 14.519 1.00 85.88 192 ARG A CA 1
ATOM 1495 C C . ARG A 1 192 ? -17.626 -4.130 14.320 1.00 85.88 192 ARG A C 1
ATOM 1497 O O . ARG A 1 192 ? -18.677 -3.670 14.752 1.00 85.88 192 ARG A O 1
ATOM 1504 N N . LEU A 1 193 ? -16.731 -3.418 13.637 1.00 84.44 193 LEU A N 1
ATOM 1505 C CA . LEU A 1 193 ? -16.899 -2.003 13.331 1.00 84.44 193 LEU A CA 1
ATOM 1506 C C . LEU A 1 193 ? -18.120 -1.742 12.449 1.00 84.44 193 LEU A C 1
ATOM 1508 O O . LEU A 1 193 ? -18.930 -0.879 12.774 1.00 84.44 193 LEU A O 1
ATOM 1512 N N . GLU A 1 194 ? -18.302 -2.519 11.388 1.00 82.88 194 GLU A N 1
ATOM 1513 C CA . GLU A 1 194 ? -19.493 -2.475 10.538 1.00 82.88 194 GLU A CA 1
ATOM 1514 C C . GLU A 1 194 ? -20.774 -2.720 11.351 1.00 82.88 194 GLU A C 1
ATOM 1516 O O . GLU A 1 194 ? -21.714 -1.928 11.297 1.00 82.88 194 GLU A O 1
ATOM 1521 N N . ARG A 1 195 ? -20.800 -3.772 12.180 1.00 81.94 195 ARG A N 1
ATOM 1522 C CA . ARG A 1 195 ? -21.960 -4.085 13.032 1.00 81.94 195 ARG A CA 1
ATOM 1523 C C . ARG A 1 195 ? -22.272 -2.981 14.037 1.00 81.94 195 ARG A C 1
ATOM 1525 O O . ARG A 1 195 ? -23.442 -2.663 14.219 1.00 81.94 195 ARG A O 1
ATOM 1532 N N . ALA A 1 196 ? -21.255 -2.404 14.673 1.00 82.25 196 ALA A N 1
ATOM 1533 C CA . ALA A 1 196 ? -21.427 -1.295 15.607 1.00 82.25 196 ALA A CA 1
ATOM 1534 C C . ALA A 1 196 ? -22.020 -0.065 14.900 1.00 82.25 196 ALA A C 1
ATOM 1536 O O . ALA A 1 196 ? -22.949 0.550 15.416 1.00 82.25 196 ALA A O 1
ATOM 1537 N N . ASN A 1 197 ? -21.545 0.246 13.689 1.00 77.56 197 ASN A N 1
ATOM 1538 C CA . ASN A 1 197 ? -22.091 1.322 12.860 1.00 77.56 197 ASN A CA 1
ATOM 1539 C C . ASN A 1 197 ? -23.561 1.083 12.480 1.00 77.56 197 ASN A C 1
ATOM 1541 O O . ASN A 1 197 ? -24.374 2.003 12.578 1.00 77.56 197 ASN A O 1
ATOM 1545 N N . LEU A 1 198 ? -23.914 -0.148 12.089 1.00 77.56 198 LEU A N 1
ATOM 1546 C CA . LEU A 1 198 ? -25.299 -0.530 11.789 1.00 77.56 198 LEU A CA 1
ATOM 1547 C C . LEU A 1 198 ? -26.199 -0.401 13.024 1.00 77.56 198 LEU A C 1
ATOM 1549 O O . LEU A 1 198 ? -27.285 0.165 12.939 1.00 77.56 198 LEU A O 1
ATOM 1553 N N . GLN A 1 199 ? -25.742 -0.885 14.182 1.00 79.25 199 GLN A N 1
ATOM 1554 C CA . GLN A 1 199 ? -26.482 -0.786 15.446 1.00 79.25 199 GLN A CA 1
ATOM 1555 C C . GLN A 1 199 ? -26.682 0.664 15.896 1.00 79.25 199 GLN A C 1
ATOM 1557 O O . GLN A 1 199 ? -27.736 1.000 16.428 1.00 79.25 199 GLN A O 1
ATOM 1562 N N . ALA A 1 200 ? -25.692 1.524 15.655 1.00 76.44 200 ALA A N 1
ATOM 1563 C CA . ALA A 1 200 ? -25.769 2.951 15.943 1.00 76.44 200 ALA A CA 1
ATOM 1564 C C . ALA A 1 200 ? -26.633 3.738 14.936 1.00 76.44 200 ALA A C 1
ATOM 1566 O O . ALA A 1 200 ? -26.810 4.946 15.108 1.00 76.44 200 ALA A O 1
ATOM 1567 N N . GLY A 1 201 ? -27.132 3.090 13.873 1.00 73.50 201 GLY A N 1
ATOM 1568 C CA . GLY A 1 201 ? -27.890 3.737 12.800 1.00 73.50 201 GLY A CA 1
ATOM 1569 C C . GLY A 1 201 ? -27.067 4.740 11.986 1.00 73.50 201 GLY A C 1
ATOM 1570 O O . GLY A 1 201 ? -27.629 5.683 11.438 1.00 73.50 201 GLY A O 1
ATOM 1571 N N . GLN A 1 202 ? -25.739 4.576 11.947 1.00 67.94 202 GLN A N 1
ATOM 1572 C CA . GLN A 1 202 ? -24.811 5.543 11.346 1.00 67.94 202 GLN A CA 1
ATOM 1573 C C . GLN A 1 202 ? -24.519 5.274 9.859 1.00 67.94 202 GLN A C 1
ATOM 1575 O O . GLN A 1 202 ? -23.976 6.150 9.192 1.00 67.94 202 GLN A O 1
ATOM 1580 N N . ILE A 1 203 ? -24.866 4.091 9.331 1.00 65.56 203 ILE A N 1
ATOM 1581 C CA . ILE A 1 203 ? -24.565 3.674 7.946 1.00 65.56 203 ILE A CA 1
ATOM 1582 C C . ILE A 1 203 ? -25.784 3.033 7.259 1.00 65.56 203 ILE A C 1
ATOM 1584 O O . ILE A 1 203 ? -26.598 2.386 7.923 1.00 65.56 203 ILE A O 1
ATOM 1588 N N . ASP A 1 204 ? -25.906 3.185 5.931 1.00 56.69 204 ASP A N 1
ATOM 1589 C CA . ASP A 1 204 ? -26.914 2.475 5.118 1.00 56.69 204 ASP A CA 1
ATOM 1590 C C . ASP A 1 204 ? -26.474 1.010 4.882 1.00 56.69 204 ASP A C 1
ATOM 1592 O O . ASP A 1 204 ? -25.297 0.689 4.696 1.00 56.69 204 ASP A O 1
ATOM 1596 N N . THR A 1 205 ? -27.448 0.103 4.835 1.00 50.03 205 THR A N 1
ATOM 1597 C CA . THR A 1 205 ? -27.329 -1.344 4.558 1.00 50.03 205 THR A CA 1
ATOM 1598 C C . THR A 1 205 ? -26.661 -1.705 3.222 1.00 50.03 205 THR A C 1
ATOM 1600 O O . THR A 1 205 ? -26.427 -2.879 2.948 1.00 50.03 205 THR A O 1
ATOM 1603 N N . ARG A 1 206 ? -26.307 -0.710 2.401 1.00 50.75 206 ARG A N 1
ATOM 1604 C CA . ARG A 1 206 ? -25.519 -0.845 1.165 1.00 50.75 206 ARG A CA 1
ATOM 1605 C C . ARG A 1 206 ? -24.001 -0.798 1.387 1.00 50.75 206 ARG A C 1
ATOM 1607 O O . ARG A 1 206 ? -23.252 -0.670 0.424 1.00 50.75 206 ARG A O 1
ATOM 1614 N N . THR A 1 207 ? -23.546 -0.907 2.635 1.00 48.97 207 THR A N 1
ATOM 1615 C CA . THR A 1 207 ? -22.120 -0.974 2.982 1.00 48.97 207 THR A CA 1
ATOM 1616 C C . THR A 1 207 ? -21.450 -2.126 2.224 1.00 48.97 207 THR A C 1
ATOM 1618 O O . THR A 1 207 ? -21.792 -3.295 2.396 1.00 48.97 207 THR A O 1
ATOM 1621 N N . THR A 1 208 ? -20.510 -1.796 1.338 1.00 48.75 208 THR A N 1
ATOM 1622 C CA . THR A 1 208 ? -19.758 -2.785 0.556 1.00 48.75 208 THR A CA 1
ATOM 1623 C C . THR A 1 208 ? -18.444 -3.093 1.259 1.00 48.75 208 THR A C 1
ATOM 1625 O O . THR A 1 208 ? -17.525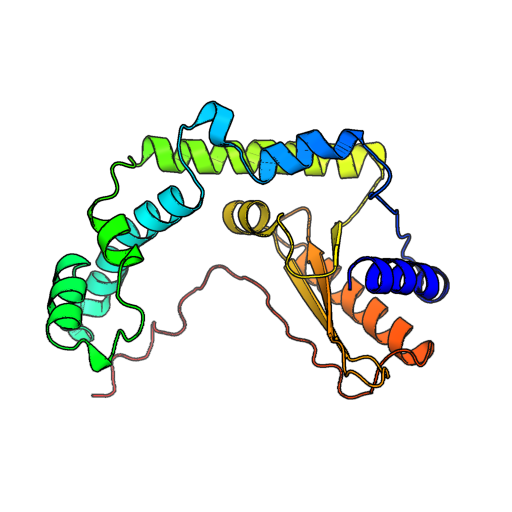 -2.275 1.263 1.00 48.75 208 THR A O 1
ATOM 1628 N N . PHE A 1 209 ? -18.318 -4.298 1.814 1.00 43.62 209 PHE A N 1
ATOM 1629 C CA . PHE A 1 209 ? -17.041 -4.797 2.317 1.00 43.62 209 PHE A CA 1
ATOM 1630 C C . PHE A 1 209 ? -16.106 -5.091 1.133 1.00 43.62 209 PHE A C 1
ATOM 1632 O O . PHE A 1 209 ? -16.172 -6.159 0.519 1.00 43.62 209 PHE A O 1
ATOM 1639 N N . GLN A 1 210 ? -15.230 -4.151 0.779 1.00 44.47 210 GLN A N 1
ATOM 1640 C CA . GLN A 1 210 ? -14.184 -4.418 -0.206 1.00 44.47 210 GLN A CA 1
ATOM 1641 C C . GLN A 1 210 ? -13.006 -5.120 0.473 1.00 44.47 210 GLN A C 1
ATOM 1643 O O . GLN A 1 210 ? -12.097 -4.506 1.028 1.00 44.47 210 GLN A O 1
ATOM 1648 N N . LYS A 1 211 ? -13.035 -6.454 0.428 1.00 37.22 211 LYS A N 1
ATOM 1649 C CA . LYS A 1 211 ? -11.957 -7.307 0.929 1.00 37.22 211 LYS A CA 1
ATOM 1650 C C . LYS A 1 211 ? -10.732 -7.198 0.015 1.00 37.22 211 LYS A C 1
ATOM 1652 O O . LYS A 1 211 ? -10.611 -7.948 -0.947 1.00 37.22 211 LYS A O 1
ATOM 1657 N N . TYR A 1 212 ? -9.792 -6.325 0.357 1.00 38.94 212 TYR A N 1
ATOM 1658 C CA . TYR A 1 212 ? -8.434 -6.386 -0.184 1.00 38.94 212 TYR A CA 1
ATOM 1659 C C . TYR A 1 212 ? -7.550 -7.156 0.794 1.00 38.94 212 TYR A C 1
ATOM 1661 O O . TYR A 1 212 ? -6.910 -6.554 1.643 1.00 38.94 212 TYR A O 1
ATOM 1669 N N . ILE A 1 213 ? -7.509 -8.487 0.690 1.00 35.38 213 ILE A N 1
ATOM 1670 C CA . ILE A 1 213 ? -6.352 -9.214 1.224 1.00 35.38 213 ILE A CA 1
ATOM 1671 C C . ILE A 1 213 ? -5.277 -9.121 0.146 1.00 35.38 213 ILE A C 1
ATOM 1673 O O . ILE A 1 213 ? -5.401 -9.756 -0.902 1.00 35.38 213 ILE A O 1
ATOM 1677 N N . GLN A 1 214 ? -4.236 -8.321 0.380 1.00 36.88 214 GLN A N 1
ATOM 1678 C CA . GLN A 1 214 ? -3.006 -8.430 -0.403 1.00 36.88 214 GLN A CA 1
ATOM 1679 C C . GLN A 1 214 ? -2.305 -9.733 -0.005 1.00 36.88 214 GLN A C 1
ATOM 1681 O O . GLN A 1 214 ? -1.405 -9.748 0.825 1.00 36.88 214 GLN A O 1
ATOM 1686 N N . HIS A 1 215 ? -2.723 -10.847 -0.603 1.00 30.36 215 HIS A N 1
ATOM 1687 C CA . HIS A 1 215 ? -1.814 -11.975 -0.750 1.00 30.36 215 HIS A CA 1
ATOM 1688 C C . HIS A 1 215 ? -0.761 -11.596 -1.799 1.00 30.36 215 HIS A C 1
ATOM 1690 O O . HIS A 1 215 ? -1.097 -10.878 -2.749 1.00 30.36 215 HIS A O 1
ATOM 1696 N N . PRO A 1 216 ? 0.494 -12.075 -1.682 1.00 30.56 216 PRO A N 1
ATOM 1697 C CA . PRO A 1 216 ? 1.404 -12.041 -2.816 1.00 30.56 216 PRO A CA 1
ATOM 1698 C C . PRO A 1 216 ? 0.658 -12.654 -4.000 1.00 30.56 216 PRO A C 1
ATOM 1700 O O . PRO A 1 216 ? 0.087 -13.739 -3.877 1.00 30.56 216 PRO A O 1
ATOM 1703 N N . ILE A 1 217 ? 0.572 -11.909 -5.102 1.00 32.19 217 ILE A N 1
ATOM 1704 C CA . ILE A 1 217 ? -0.154 -12.311 -6.303 1.00 32.19 217 ILE A CA 1
ATOM 1705 C C . ILE A 1 217 ? 0.501 -13.599 -6.815 1.00 32.19 217 ILE A C 1
ATOM 1707 O O . ILE A 1 217 ? 1.454 -13.564 -7.589 1.00 32.19 217 ILE A O 1
ATOM 1711 N N . ILE A 1 218 ? -0.004 -14.757 -6.393 1.00 34.19 218 ILE A N 1
ATOM 1712 C CA . ILE A 1 218 ? 0.180 -15.995 -7.139 1.00 34.19 218 ILE A CA 1
ATOM 1713 C C . ILE A 1 218 ? -0.790 -15.857 -8.305 1.00 34.19 218 ILE A C 1
ATOM 1715 O O . ILE A 1 218 ? -1.981 -16.133 -8.194 1.00 34.19 218 ILE A O 1
ATOM 1719 N N . SER A 1 219 ? -0.264 -15.270 -9.375 1.00 35.19 219 SER A N 1
ATOM 1720 C CA . SER A 1 219 ? -0.933 -14.979 -10.636 1.00 35.19 219 SER A CA 1
ATOM 1721 C C . SER A 1 219 ? -1.941 -16.066 -11.030 1.00 35.19 219 SER A C 1
ATOM 1723 O O . SER A 1 219 ? -1.573 -17.208 -11.309 1.00 35.19 219 SER A O 1
ATOM 1725 N N . ALA A 1 220 ? -3.216 -15.683 -11.128 1.00 34.09 220 ALA A N 1
ATOM 1726 C CA . ALA A 1 220 ? -4.277 -16.503 -11.713 1.00 34.09 220 ALA A CA 1
ATOM 1727 C C . ALA A 1 220 ? -4.065 -16.783 -13.221 1.00 34.09 220 ALA A C 1
ATOM 1729 O O . ALA A 1 220 ? -4.819 -17.553 -13.810 1.00 34.09 220 ALA A O 1
ATOM 1730 N N . TYR A 1 221 ? -3.029 -16.206 -13.847 1.00 39.31 221 TYR A N 1
ATOM 1731 C CA . TYR A 1 221 ? -2.706 -16.385 -15.267 1.00 39.31 221 TYR A CA 1
ATOM 1732 C C . TYR A 1 221 ? -1.867 -17.631 -15.578 1.00 39.31 221 TYR A C 1
ATOM 1734 O O . TYR A 1 221 ? -1.528 -17.858 -16.736 1.00 39.31 221 TYR A O 1
ATOM 1742 N N . ASN A 1 222 ? -1.560 -18.482 -14.594 1.00 42.16 222 ASN A N 1
ATOM 1743 C CA . ASN A 1 222 ? -0.813 -19.717 -14.864 1.00 42.16 222 ASN A CA 1
ATOM 1744 C C . ASN A 1 222 ? -1.573 -20.738 -15.740 1.00 42.16 222 ASN A C 1
ATOM 1746 O O . ASN A 1 222 ? -0.956 -21.700 -16.182 1.00 42.16 222 ASN A O 1
ATOM 1750 N N . ASN A 1 223 ? -2.866 -20.532 -16.040 1.00 41.78 223 ASN A N 1
ATOM 1751 C CA . ASN A 1 223 ? -3.698 -21.506 -16.764 1.00 41.78 223 ASN A CA 1
ATOM 1752 C C . ASN A 1 223 ? -4.327 -21.019 -18.086 1.00 41.78 223 ASN A C 1
ATOM 1754 O O . ASN A 1 223 ? -5.133 -21.746 -18.661 1.00 41.78 223 ASN A O 1
ATOM 1758 N N . SER A 1 224 ? -3.996 -19.833 -18.603 1.00 43.53 224 SER A N 1
ATOM 1759 C CA . SER A 1 224 ? -4.722 -19.238 -19.744 1.00 43.53 224 SER A CA 1
ATOM 1760 C C . SER A 1 224 ? -3.835 -18.908 -20.949 1.00 43.53 224 SER A C 1
ATOM 1762 O O . SER A 1 224 ? -3.869 -17.796 -21.459 1.00 43.53 224 SER A O 1
ATOM 1764 N N . CYS A 1 225 ? -3.061 -19.888 -21.422 1.00 43.94 225 CYS A N 1
ATOM 1765 C CA . CYS A 1 225 ? -2.391 -19.840 -22.734 1.00 43.94 225 CYS A CA 1
ATOM 1766 C C . CYS A 1 225 ? -2.891 -20.946 -23.693 1.00 43.94 225 CYS A C 1
ATOM 1768 O O . CYS A 1 225 ? -2.203 -21.302 -24.641 1.00 43.94 225 CYS A O 1
ATOM 1770 N N . SER A 1 226 ? -4.085 -21.504 -23.461 1.00 38.62 226 SER A N 1
ATOM 1771 C CA . SER A 1 226 ? -4.694 -22.554 -24.301 1.00 38.62 226 SER A CA 1
ATOM 1772 C C . SER A 1 226 ? -5.931 -22.101 -25.085 1.00 38.62 226 SER A C 1
ATOM 1774 O O . SER A 1 226 ? -6.660 -22.935 -25.614 1.00 38.62 226 SER A O 1
ATOM 1776 N N . ILE A 1 227 ? -6.177 -20.794 -25.194 1.00 36.84 227 ILE A N 1
ATOM 1777 C CA . ILE A 1 227 ? -7.232 -20.259 -26.060 1.00 36.84 227 ILE A CA 1
ATOM 1778 C C . ILE A 1 227 ? -6.672 -19.046 -26.796 1.00 36.84 227 ILE A C 1
ATOM 1780 O O . ILE A 1 227 ? -6.752 -17.936 -26.278 1.00 36.84 227 ILE A O 1
ATOM 1784 N N . LEU A 1 228 ? -6.069 -19.290 -27.958 1.00 32.56 228 LEU A N 1
ATOM 1785 C CA . LEU A 1 228 ? -6.092 -18.450 -29.161 1.00 32.56 228 LEU A CA 1
ATOM 1786 C C . LEU A 1 228 ? -5.528 -19.268 -30.328 1.00 32.56 228 LEU A C 1
ATOM 1788 O O . LEU A 1 228 ? -4.421 -19.828 -30.167 1.00 32.56 228 LEU A O 1
#

Nearest PDB structures (foldseek):
  5ewq-assembly1_A  TM=7.170E-01  e=1.045E-05  Bacillus anthracis
  5ewq-assembly3_C  TM=6.960E-01  e=1.045E-05  Bacillus anthracis
  5ewq-assembly2_B  TM=6.801E-01  e=2.741E-05  Bacillus anthracis
  5wlc-assembly1_LY  TM=4.469E-01  e=1.946E+00  Saccharomyces cerevisiae BY4741

Secondary structure (DSSP, 8-state):
-HHHHHHHHHHHGGGSTT------TT-GGGHHHHHHHH-GGGGTS--HHHHHHHHHHHHHHHHHHHTTTT-S--SHHHHHHHHHH-GGG-TT--HHHHHHHT----HHHHHHHHHHHHHHHHHHHHHHHHHH--S-EEEESS-STHHHHHHTT--EEEEEEEB-STT--EEEEEEE-SSTTTHHHHHHHHHHHHHHHHHTT-B-TT-------------GGGG--S--

pLDDT: mean 78.41, std 16.65, range [30.36, 96.0]

Foldseek 3Di:
DQVVVVVLVVVLCVLQPPDDDDDCPPPPVVVVLLCQLLPVCVPQVAHLLLLVLQCCQPVQLVVCVVVVLPDPQRHLVSVLVVCVVVVVVVVPHDVSSVCSVVRPDDPVSSVVVLVSNLVSLLVSLVCCCVVPVDFKDKHKDPDRSVSSCVSNVWWKFWWWFFFPDPVRDIIIMMITGSDPPCLVVRVVSVVSSVVSCVVVVGGDPPGDRPGDGPDPCPDPPPPPPPDD